Protein 1F86 (pdb70)

Foldseek 3Di:
DQEKEAEAEPVVRAALFFWKKWKWFQDPVGDTHTQFIDGAHRRRMDPDGDDQVSPEWTKMKIWTQVQVSQVVVVHGADDRTDIDIDTAQPVHGWHKYWYWYDDRDDMDIDIDIGD/DQEKEAEAEPVVGAQLWFKKKWKWFQDPVRDTHTQFIDGAHRRRMDPDGDDPVRDDWGKMKMWIQVCVSQVVVVHAADDRTDMDIDTDDVPDFGHWYWYWYDDRDDIDIDIDTHD

Structure (mmCIF, N/CA/C/O backbone):
data_1F86
#
_entry.id   1F86
#
_cell.length_a   42.680
_cell.length_b   85.770
_cell.length_c   63.690
_cell.angle_alpha   90.00
_cell.angle_beta   90.00
_cell.angle_gamma   90.00
#
_symmetry.space_group_name_H-M   'P 21 21 2'
#
loop_
_entity.id
_entity.type
_entity.pdbx_description
1 polymer 'TRANSTHYRETIN THR119MET VARIANT'
2 non-polymer "3,5,3',5'-TETRAIODO-L-THYRONINE"
3 water water
#
loop_
_atom_site.group_PDB
_atom_site.id
_atom_site.type_symbol
_atom_site.label_atom_id
_atom_site.label_alt_id
_atom_site.label_comp_id
_atom_site.label_asym_id
_atom_site.label_entity_id
_atom_site.label_seq_id
_atom_site.pdbx_PDB_ins_code
_atom_site.Cartn_x
_atom_site.Cartn_y
_atom_site.Cartn_z
_atom_site.occupancy
_atom_site.B_iso_or_equiv
_atom_site.auth_seq_id
_atom_site.auth_comp_id
_atom_site.auth_asym_id
_atom_site.auth_atom_id
_atom_site.pdbx_PDB_model_num
ATOM 1 N N . CYS A 1 1 ? 14.943 31.266 24.035 1.00 37.56 10 CYS A N 1
ATOM 2 C CA . CYS A 1 1 ? 15.565 30.777 25.268 1.00 30.50 10 CYS A CA 1
ATOM 3 C C . CYS A 1 1 ? 14.748 31.094 26.511 1.00 26.02 10 CYS A C 1
ATOM 4 O O . CYS A 1 1 ? 14.604 32.231 26.997 1.00 26.81 10 CYS A O 1
ATOM 9 N N . PRO A 1 2 ? 14.148 30.062 27.054 1.00 19.19 11 PRO A N 1
ATOM 10 C CA . PRO A 1 2 ? 13.288 30.331 28.186 1.00 17.34 11 PRO A CA 1
ATOM 11 C C . PRO A 1 2 ? 14.020 30.384 29.519 1.00 12.89 11 PRO A C 1
ATOM 12 O O . PRO A 1 2 ? 13.347 30.746 30.455 1.00 14.45 11 PRO A O 1
ATOM 16 N N . LEU A 1 3 ? 15.303 30.097 29.581 1.00 13.36 12 LEU A N 1
ATOM 17 C CA . LEU A 1 3 ? 16.024 30.149 30.838 1.00 13.71 12 LEU A CA 1
ATOM 18 C C . LEU A 1 3 ? 17.393 30.738 30.531 1.00 14.48 12 LEU A C 1
ATOM 19 O O . LEU A 1 3 ? 18.153 30.202 29.722 1.00 23.70 12 LEU A O 1
ATOM 24 N N . MET A 1 4 ? 17.708 31.865 31.165 1.00 12.14 13 MET A N 1
ATOM 25 C CA . MET A 1 4 ? 18.993 32.530 31.041 1.00 12.49 13 MET A CA 1
ATOM 26 C C . MET A 1 4 ? 19.533 32.826 32.425 1.00 10.26 13 MET A C 1
ATOM 27 O O . MET A 1 4 ? 18.752 33.138 33.317 1.00 12.24 13 MET A O 1
ATOM 36 N N . VAL A 1 5 ? 20.846 32.725 32.581 1.00 10.01 14 VAL A N 1
ATOM 37 C CA . VAL A 1 5 ? 21.478 33.022 33.854 1.00 9.54 14 VAL A CA 1
ATOM 38 C C . VAL A 1 5 ? 22.536 34.129 33.638 1.00 10.62 14 VAL A C 1
ATOM 39 O O . VAL A 1 5 ? 23.287 34.049 32.679 1.00 14.29 14 VAL A O 1
ATOM 43 N N . LYS A 1 6 ? 22.551 35.088 34.529 1.00 9.86 15 LYS A N 1
ATOM 44 C CA . LYS A 1 6 ? 23.496 36.218 34.430 1.00 10.72 15 LYS A CA 1
ATOM 45 C C . LYS A 1 6 ? 24.187 36.379 35.789 1.00 9.75 15 LYS A C 1
ATOM 46 O O . LYS A 1 6 ? 23.524 36.382 36.819 1.00 11.13 15 LYS A O 1
ATOM 56 N N . VAL A 1 7 ? 25.503 36.461 35.826 1.00 9.25 16 VAL A N 1
ATOM 57 C CA . VAL A 1 7 ? 26.273 36.530 37.044 1.00 8.83 16 VAL A CA 1
ATOM 58 C C . VAL A 1 7 ? 27.298 37.686 36.983 1.00 8.42 16 VAL A C 1
ATOM 59 O O . VAL A 1 7 ? 28.000 37.833 35.972 1.00 9.43 16 VAL A O 1
ATOM 63 N N . LEU A 1 8 ? 27.285 38.491 38.025 1.00 8.72 17 LEU A N 1
ATOM 64 C CA . LEU A 1 8 ? 28.156 39.642 38.157 1.00 8.76 17 LEU A CA 1
ATOM 65 C C . LEU A 1 8 ? 29.039 39.516 39.400 1.00 7.72 17 LEU A C 1
ATOM 66 O O . LEU A 1 8 ? 28.624 38.919 40.400 1.00 9.21 17 LEU A O 1
ATOM 74 N N . ASP A 1 9 ? 30.214 40.110 39.319 1.00 8.09 18 ASP A N 1
ATOM 75 C CA . ASP A 1 9 ? 31.225 40.107 40.367 1.00 8.15 18 ASP A CA 1
ATOM 76 C C . ASP A 1 9 ? 31.312 41.502 41.001 1.00 7.57 18 ASP A C 1
ATOM 77 O O . ASP A 1 9 ? 31.710 42.457 40.355 1.00 8.72 18 ASP A O 1
ATOM 82 N N . ALA A 1 10 ? 30.851 41.608 42.256 1.00 7.84 19 ALA A N 1
ATOM 83 C CA . ALA A 1 10 ? 30.761 42.856 42.971 1.00 8.26 19 ALA A CA 1
ATOM 84 C C . ALA A 1 10 ? 32.108 43.338 43.522 1.00 8.60 19 ALA A C 1
ATOM 85 O O . ALA A 1 10 ? 32.207 44.464 44.013 1.00 10.38 19 ALA A O 1
ATOM 87 N N . VAL A 1 11 ? 33.139 42.494 43.503 1.00 8.54 20 VAL A N 1
ATOM 88 C CA . VAL A 1 11 ? 34.511 42.891 43.879 1.00 9.93 20 VAL A CA 1
ATOM 89 C C . VAL A 1 11 ? 35.154 43.602 42.736 1.00 11.10 20 VAL A C 1
ATOM 90 O O . VAL A 1 11 ? 35.803 44.650 42.945 1.00 15.71 20 VAL A O 1
ATOM 94 N N . ARG A 1 12 ? 34.998 43.074 41.526 1.00 11.58 21 ARG A N 1
ATOM 95 C CA . ARG A 1 12 ? 35.681 43.606 40.349 1.00 14.35 21 ARG A CA 1
ATOM 96 C C . ARG A 1 12 ? 34.844 44.611 39.595 1.00 12.06 21 ARG A C 1
ATOM 97 O O . ARG A 1 12 ? 35.403 45.368 38.787 1.00 14.51 21 ARG A O 1
ATOM 105 N N . GLY A 1 13 ? 33.525 44.646 39.759 1.00 9.74 22 GLY A N 1
ATOM 106 C CA . GLY A 1 13 ? 32.694 45.517 38.919 1.00 10.42 22 GLY A CA 1
ATOM 107 C C . GLY A 1 13 ? 32.639 45.029 37.480 1.00 9.55 22 GLY A C 1
ATOM 108 O O . GLY A 1 13 ? 32.792 45.817 36.571 1.00 10.51 22 GLY A O 1
ATOM 109 N N . SER A 1 14 ? 32.432 43.732 37.331 1.00 10.00 23 SER A N 1
ATOM 110 C CA . SER A 1 14 ? 32.526 43.114 36.012 1.00 10.0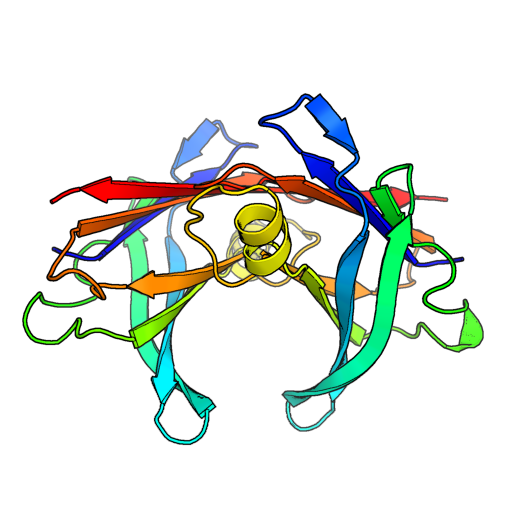4 23 SER A CA 1
ATOM 111 C C . SER A 1 14 ? 31.588 41.946 35.931 1.00 9.78 23 SER A C 1
ATOM 112 O O . SER A 1 14 ? 31.139 41.407 36.967 1.00 10.87 23 SER A O 1
ATOM 116 N N . PRO A 1 15 ? 31.320 41.447 34.742 1.00 10.15 24 PRO A N 1
ATOM 117 C CA . PRO A 1 15 ? 30.670 40.122 34.594 1.00 10.46 24 PRO A CA 1
ATOM 118 C C . PRO A 1 15 ? 31.522 39.093 35.329 1.00 10.14 24 PRO A C 1
ATOM 119 O O . PRO A 1 15 ? 32.743 39.201 35.387 1.00 12.24 24 PRO A O 1
ATOM 123 N N . ALA A 1 16 ? 30.857 38.050 35.851 1.00 9.72 25 ALA A N 1
ATOM 124 C CA . ALA A 1 16 ? 31.549 36.899 36.447 1.00 9.36 25 ALA A CA 1
ATOM 125 C C . ALA A 1 16 ? 31.642 35.861 35.341 1.00 9.46 25 ALA A C 1
ATOM 126 O O . ALA A 1 16 ? 30.661 35.268 34.908 1.00 10.52 25 ALA A O 1
ATOM 128 N N . ILE A 1 17 ? 32.834 35.693 34.819 1.00 10.16 26 ILE A N 1
ATOM 129 C CA . ILE A 1 17 ? 33.095 34.874 33.642 1.00 10.11 26 ILE A CA 1
ATOM 130 C C . ILE A 1 17 ? 33.451 33.460 34.054 1.00 9.73 26 ILE A C 1
ATOM 131 O O . ILE A 1 17 ? 34.120 33.213 35.070 1.00 10.62 26 ILE A O 1
ATOM 136 N N . ASN A 1 18 ? 33.057 32.478 33.266 1.00 10.08 27 ASN A N 1
ATOM 137 C CA . ASN A 1 18 ? 33.405 31.075 33.483 1.00 10.50 27 ASN A CA 1
ATOM 138 C C . ASN A 1 18 ? 32.843 30.542 34.804 1.00 10.37 27 ASN A C 1
ATOM 139 O O . ASN A 1 18 ? 33.458 29.665 35.418 1.00 12.37 27 ASN A O 1
ATOM 144 N N . VAL A 1 19 ? 31.652 30.969 35.163 1.00 9.98 28 VAL A N 1
ATOM 145 C CA . VAL A 1 19 ? 30.979 30.446 36.357 1.00 9.99 28 VAL A CA 1
ATOM 146 C C . VAL A 1 19 ? 30.171 29.221 35.917 1.00 9.52 28 VAL A C 1
ATOM 147 O O . VAL A 1 19 ? 29.351 29.307 35.002 1.00 10.43 28 VAL A O 1
ATOM 151 N N . ALA A 1 20 ? 30.418 28.082 36.540 1.00 8.98 29 ALA A N 1
ATOM 152 C CA . ALA A 1 20 ? 29.667 26.858 36.239 1.00 9.39 29 ALA A CA 1
ATOM 153 C C . ALA A 1 20 ? 28.275 26.971 36.881 1.00 8.50 29 ALA A C 1
ATOM 154 O O . ALA A 1 20 ? 28.097 27.418 38.021 1.00 9.57 29 ALA A O 1
ATOM 156 N N . VAL A 1 21 ? 27.297 26.499 36.159 1.00 8.87 30 VAL A N 1
ATOM 157 C CA . VAL A 1 21 ? 25.899 26.518 36.554 1.00 9.06 30 VAL A CA 1
ATOM 158 C C . VAL A 1 21 ? 25.292 25.145 36.234 1.00 8.71 30 VAL A C 1
ATOM 159 O O . VAL A 1 21 ? 25.370 24.670 35.109 1.00 10.39 30 VAL A O 1
ATOM 163 N N . HIS A 1 22 ? 24.652 24.556 37.247 1.00 9.27 31 HIS A N 1
ATOM 164 C CA . HIS A 1 22 ? 23.945 23.299 37.075 1.00 9.59 31 HIS A CA 1
ATOM 165 C C . HIS A 1 22 ? 22.466 23.504 37.429 1.00 10.36 31 HIS A C 1
ATOM 166 O O . HIS A 1 22 ? 22.151 24.049 38.465 1.00 13.38 31 HIS A O 1
ATOM 173 N N . VAL A 1 23 ? 21.604 23.015 36.538 1.00 9.93 32 VAL A N 1
ATOM 174 C CA . VAL A 1 23 ? 20.149 23.118 36.765 1.00 9.58 32 VAL A CA 1
ATOM 175 C C . VAL A 1 23 ? 19.622 21.707 37.016 1.00 10.24 32 VAL A C 1
ATOM 176 O O . VAL A 1 23 ? 20.017 20.772 36.287 1.00 11.31 32 VAL A O 1
ATOM 180 N N . PHE A 1 24 ? 18.776 21.581 38.015 1.00 10.97 33 PHE A N 1
ATOM 181 C CA . PHE A 1 24 ? 18.125 20.335 38.406 1.00 11.62 33 PHE A CA 1
ATOM 182 C C . PHE A 1 24 ? 16.646 20.526 38.370 1.00 10.73 33 PHE A C 1
ATOM 183 O O . PHE A 1 24 ? 16.135 21.654 38.529 1.00 11.41 33 PHE A O 1
ATOM 191 N N . ARG A 1 25 ? 15.878 19.470 38.206 1.00 13.12 34 ARG A N 1
ATOM 192 C CA . ARG A 1 25 ? 14.443 19.508 38.188 1.00 12.11 34 ARG A CA 1
ATOM 193 C C . ARG A 1 25 ? 13.938 18.402 39.106 1.00 12.70 34 ARG A C 1
ATOM 194 O O . ARG A 1 25 ? 14.397 17.241 39.008 1.00 15.16 34 ARG A O 1
ATOM 202 N N . LYS A 1 26 ? 13.004 18.736 39.995 1.00 13.34 35 LYS A N 1
ATOM 203 C CA . LYS A 1 26 ? 12.522 17.707 40.896 1.00 15.33 35 LYS A CA 1
ATOM 204 C C . LYS A 1 26 ? 11.688 16.654 40.171 1.00 16.26 35 LYS A C 1
ATOM 205 O O . LYS A 1 26 ? 10.778 16.951 39.360 1.00 17.61 35 LYS A O 1
ATOM 216 N N . ALA A 1 27 ? 12.017 15.377 40.376 1.00 17.92 36 ALA A N 1
ATOM 217 C CA . ALA A 1 27 ? 11.370 14.268 39.659 1.00 19.21 36 ALA A CA 1
ATOM 218 C C . ALA A 1 27 ? 10.151 13.803 40.413 1.00 24.18 36 ALA A C 1
ATOM 219 O O . ALA A 1 27 ? 9.968 14.256 41.555 1.00 25.38 36 ALA A O 1
ATOM 221 N N . ALA A 1 28 ? 9.414 12.864 39.814 1.00 29.44 37 ALA A N 1
ATOM 222 C CA . ALA A 1 28 ? 8.174 12.406 40.420 1.00 30.92 37 ALA A CA 1
ATOM 223 C C . ALA A 1 28 ? 8.446 11.771 41.777 1.00 31.92 37 ALA A C 1
ATOM 224 O O . ALA A 1 28 ? 7.602 11.775 42.657 1.00 51.41 37 ALA A O 1
ATOM 226 N N . ASP A 1 29 ? 9.643 11.233 41.976 1.00 31.13 38 ASP A N 1
ATOM 227 C CA . ASP A 1 29 ? 9.920 10.576 43.253 1.00 34.50 38 ASP A CA 1
ATOM 228 C C . ASP A 1 29 ? 10.632 11.541 44.197 1.00 29.02 38 ASP A C 1
ATOM 229 O O . ASP A 1 29 ? 11.199 11.039 45.191 1.00 35.47 38 ASP A O 1
ATOM 234 N N . ASP A 1 30 ? 10.590 12.815 43.906 1.00 31.52 39 ASP A N 1
ATOM 235 C CA . ASP A 1 30 ? 11.065 13.860 44.808 1.00 38.03 39 ASP A CA 1
ATOM 236 C C . ASP A 1 30 ? 12.564 14.016 44.849 1.00 31.62 39 ASP A C 1
ATOM 237 O O . ASP A 1 30 ? 13.069 14.702 45.733 1.00 38.16 39 ASP A O 1
ATOM 242 N N . THR A 1 31 ? 13.346 13.428 43.938 1.00 32.14 40 THR A N 1
ATOM 243 C CA . THR A 1 31 ? 14.776 13.731 44.041 1.00 30.72 40 THR A CA 1
ATOM 244 C C . THR A 1 31 ? 15.152 14.790 42.998 1.00 27.07 40 THR A C 1
ATOM 245 O O . THR A 1 31 ? 14.361 15.036 42.070 1.00 27.65 40 THR A O 1
ATOM 249 N N . TRP A 1 32 ? 16.350 15.364 43.177 1.00 22.94 41 TRP A N 1
ATOM 250 C CA . TRP A 1 32 ? 16.774 16.357 42.169 1.00 20.97 41 TRP A CA 1
ATOM 251 C C . TRP A 1 32 ? 17.454 15.723 40.988 1.00 19.98 41 TRP A C 1
ATOM 252 O O . TRP A 1 32 ? 18.575 15.226 41.062 1.00 34.47 41 TRP A O 1
ATOM 263 N N . GLU A 1 33 ? 16.896 15.739 39.799 1.00 16.06 42 GLU A N 1
ATOM 264 C CA . GLU A 1 33 ? 17.403 15.136 38.600 1.00 17.11 42 GLU A CA 1
ATOM 265 C C . GLU A 1 33 ? 18.186 16.174 37.797 1.00 15.43 42 GLU A C 1
ATOM 266 O O . GLU A 1 33 ? 17.706 17.299 37.635 1.00 14.46 42 GLU A O 1
ATOM 272 N N . PRO A 1 34 ? 19.349 15.841 37.295 1.00 16.23 43 PRO A N 1
ATOM 273 C CA . PRO A 1 34 ? 20.083 16.775 36.440 1.00 14.93 43 PRO A CA 1
ATOM 274 C C . PRO A 1 34 ? 19.275 17.134 35.220 1.00 15.85 43 PRO A C 1
ATOM 275 O O . PRO A 1 34 ? 18.677 16.269 34.569 1.00 25.58 43 PRO A O 1
ATOM 279 N N . PHE A 1 35 ? 19.222 18.432 34.926 1.00 13.83 44 PHE A N 1
ATOM 280 C CA . PHE A 1 35 ? 18.405 18.959 33.824 1.00 13.19 44 PHE A CA 1
ATOM 281 C C . PHE A 1 35 ? 19.238 19.639 32.750 1.00 13.20 44 PHE A C 1
ATOM 282 O O . PHE A 1 35 ? 19.057 19.424 31.535 1.00 15.22 44 PHE A O 1
ATOM 290 N N . ALA A 1 36 ? 20.173 20.513 33.120 1.00 11.27 45 ALA A N 1
ATOM 291 C CA . ALA A 1 36 ? 21.021 21.195 32.133 1.00 11.56 45 ALA A CA 1
ATOM 292 C C . ALA A 1 36 ? 22.194 21.798 32.874 1.00 9.88 45 ALA A C 1
ATOM 293 O O . ALA A 1 36 ? 22.111 22.002 34.070 1.00 11.78 45 ALA A O 1
ATOM 295 N N . SER A 1 37 ? 23.285 22.072 32.140 1.00 10.33 46 SER A N 1
ATOM 296 C CA . SER A 1 37 ? 24.386 22.790 32.792 1.00 9.20 46 SER A CA 1
ATOM 297 C C . SER A 1 37 ? 25.139 23.573 31.740 1.00 9.02 46 SER A C 1
ATOM 298 O O . SER A 1 37 ? 25.016 23.300 30.573 1.00 10.17 46 SER A O 1
ATOM 303 N N . GLY A 1 38 ? 25.964 24.505 32.214 1.00 8.94 47 GLY A N 1
ATOM 304 C CA . GLY A 1 38 ? 26.769 25.291 31.288 1.00 9.69 47 GLY A CA 1
ATOM 305 C C . GLY A 1 38 ? 27.675 26.227 32.086 1.00 9.40 47 GLY A C 1
ATOM 306 O O . GLY A 1 38 ? 27.771 26.095 33.321 1.00 9.98 47 GLY A O 1
ATOM 307 N N . LYS A 1 39 ? 28.309 27.172 31.406 1.00 10.36 48 LYS A N 1
ATOM 308 C CA . LYS A 1 39 ? 29.150 28.142 32.145 1.00 12.05 48 LYS A CA 1
ATOM 309 C C . LYS A 1 39 ? 28.937 29.513 31.530 1.00 10.84 48 LYS A C 1
ATOM 310 O O . LYS A 1 39 ? 28.603 29.670 30.344 1.00 12.14 48 LYS A O 1
ATOM 316 N N . THR A 1 40 ? 29.115 30.537 32.363 1.00 9.97 49 THR A N 1
ATOM 317 C CA . THR A 1 40 ? 28.918 31.896 31.884 1.00 9.39 49 THR A CA 1
ATOM 318 C C . THR A 1 40 ? 30.003 32.301 30.916 1.00 9.70 49 THR A C 1
ATOM 319 O O . THR A 1 40 ? 31.160 31.897 31.046 1.00 11.20 49 THR A O 1
ATOM 323 N N . SER A 1 41 ? 29.596 33.112 29.947 1.00 10.89 50 SER A N 1
ATOM 324 C CA . SER A 1 41 ? 30.458 33.692 28.927 1.00 12.75 50 SER A CA 1
ATOM 325 C C . SER A 1 41 ? 31.245 34.868 29.436 1.00 11.60 50 SER A C 1
ATOM 326 O O . SER A 1 41 ? 31.153 35.280 30.594 1.00 12.07 50 SER A O 1
ATOM 329 N N . GLU A 1 42 ? 31.957 35.520 28.490 1.00 14.78 51 GLU A N 1
ATOM 330 C CA . GLU A 1 42 ? 32.669 36.767 28.824 1.00 17.27 51 GLU A CA 1
ATOM 331 C C . GLU A 1 42 ? 31.751 37.879 29.253 1.00 14.82 51 GLU A C 1
ATOM 332 O O . GLU A 1 42 ? 32.194 38.827 29.936 1.00 17.32 51 GLU A O 1
ATOM 338 N N . SER A 1 43 ? 30.446 37.817 28.937 1.00 15.05 52 SER A N 1
ATOM 339 C CA . SER A 1 43 ? 29.529 38.830 29.419 1.00 15.43 52 SER A CA 1
ATOM 340 C C . SER A 1 43 ? 28.796 38.456 30.689 1.00 12.22 52 SER A C 1
ATOM 341 O O . SER A 1 43 ? 27.900 39.170 31.128 1.00 15.34 52 SER A O 1
ATOM 344 N N . GLY A 1 44 ? 29.211 37.301 31.264 1.00 11.12 53 GLY A N 1
ATOM 345 C CA . GLY A 1 44 ? 28.577 36.814 32.462 1.00 11.54 53 GLY A CA 1
ATOM 346 C C . GLY A 1 44 ? 27.264 36.131 32.219 1.00 9.72 53 GLY A C 1
ATOM 347 O O . GLY A 1 44 ? 26.546 35.875 33.200 1.00 10.83 53 GLY A O 1
ATOM 348 N N . GLU A 1 45 ? 26.962 35.825 30.969 1.00 11.02 54 GLU A N 1
ATOM 349 C CA . GLU A 1 45 ? 25.676 35.250 30.655 1.00 10.99 54 GLU A CA 1
ATOM 350 C C . GLU A 1 45 ? 25.765 33.817 30.205 1.00 9.91 54 GLU A C 1
ATOM 351 O O . GLU A 1 45 ? 26.752 33.392 29.618 1.00 11.88 54 GLU A O 1
ATOM 357 N N . LEU A 1 46 ? 24.708 33.088 30.439 1.00 10.25 55 LEU A N 1
ATOM 358 C CA . LEU A 1 46 ? 24.606 31.698 30.074 1.00 10.84 55 LEU A CA 1
ATOM 359 C C . LEU A 1 46 ? 23.237 31.528 29.410 1.00 11.71 55 LEU A C 1
ATOM 360 O O . LEU A 1 46 ? 22.194 31.631 30.071 1.00 12.07 55 LEU A O 1
ATOM 365 N N . HIS A 1 47 ? 23.310 31.286 28.089 1.00 14.93 56 HIS A N 1
ATOM 366 C CA . HIS A 1 47 ? 22.216 31.070 27.167 1.00 18.72 56 HIS A CA 1
ATOM 367 C C . HIS A 1 47 ? 22.261 29.600 26.746 1.00 18.29 56 HIS A C 1
ATOM 368 O O . HIS A 1 47 ? 23.223 28.865 26.917 1.00 21.35 56 HIS A O 1
ATOM 375 N N . GLY A 1 48 ? 21.197 29.163 26.177 1.00 18.84 57 GLY A N 1
ATOM 376 C CA . GLY A 1 48 ? 21.272 27.822 25.623 1.00 18.84 57 GLY A CA 1
ATOM 377 C C . GLY A 1 48 ? 21.069 26.657 26.549 1.00 18.62 57 GLY A C 1
ATOM 378 O O . GLY A 1 48 ? 21.307 25.495 26.182 1.00 21.67 57 GLY A O 1
ATOM 379 N N . LEU A 1 49 ? 20.656 26.880 27.785 1.00 15.12 58 LEU A N 1
ATOM 380 C CA . LEU A 1 49 ? 20.508 25.779 28.728 1.00 13.70 58 LEU A CA 1
ATOM 381 C C . LEU A 1 49 ? 19.427 24.828 28.284 1.00 13.31 58 LEU A C 1
ATOM 382 O O . LEU A 1 49 ? 19.556 23.595 28.432 1.00 14.45 58 LEU A O 1
ATOM 387 N N . THR A 1 50 ? 18.299 25.298 27.774 1.00 12.36 59 THR A N 1
ATOM 388 C CA . THR A 1 50 ? 17.150 24.435 27.456 1.00 14.48 59 THR A CA 1
ATOM 389 C C . THR A 1 50 ? 16.372 25.025 26.330 1.00 13.92 59 THR A C 1
ATOM 390 O O . THR A 1 50 ? 16.722 25.999 25.706 1.00 20.16 59 THR A O 1
ATOM 394 N N . THR A 1 51 ? 15.260 24.362 26.039 1.00 16.71 60 THR A N 1
ATOM 395 C CA . THR A 1 51 ? 14.349 24.704 24.954 1.00 16.82 60 THR A CA 1
ATOM 396 C C . THR A 1 51 ? 12.946 24.904 25.499 1.00 15.91 60 THR A C 1
ATOM 397 O O . THR A 1 51 ? 12.654 24.371 26.527 1.00 14.64 60 THR A O 1
ATOM 401 N N . GLU A 1 52 ? 12.057 25.619 24.773 1.00 18.73 61 GLU A N 1
ATOM 402 C CA . GLU A 1 52 ? 10.684 25.703 25.303 1.00 21.06 61 GLU A CA 1
ATOM 403 C C . GLU A 1 52 ? 10.022 24.310 25.394 1.00 17.66 61 GLU A C 1
ATOM 404 O O . GLU A 1 52 ? 9.246 24.074 26.351 1.00 18.31 61 GLU A O 1
ATOM 414 N N . GLU A 1 53 ? 10.343 23.392 24.450 1.00 17.43 62 GLU A N 1
ATOM 415 C CA . GLU A 1 53 ? 9.747 22.065 24.529 1.00 17.73 62 GLU A CA 1
ATOM 416 C C . GLU A 1 53 ? 10.223 21.328 25.750 1.00 13.37 62 GLU A C 1
ATOM 417 O O . GLU A 1 53 ? 9.409 20.668 26.443 1.00 13.34 62 GLU A O 1
ATOM 423 N N . GLU A 1 54 ? 11.525 21.399 26.053 1.00 12.83 63 GLU A N 1
ATOM 424 C CA . GLU A 1 5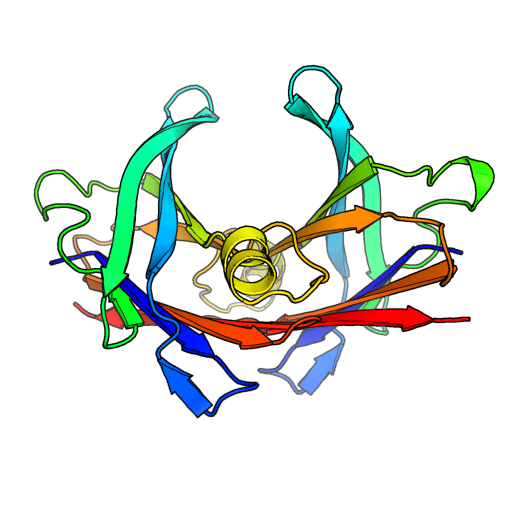4 ? 12.036 20.597 27.194 1.00 11.64 63 GLU A CA 1
ATOM 425 C C . GLU A 1 54 ? 11.764 21.190 28.539 1.00 9.91 63 GLU A C 1
ATOM 426 O O . GLU A 1 54 ? 11.742 20.456 29.547 1.00 11.07 63 GLU A O 1
ATOM 437 N N . PHE A 1 55 ? 11.600 22.498 28.624 1.00 10.58 64 PHE A N 1
ATOM 438 C CA . PHE A 1 55 ? 11.426 23.216 29.873 1.00 10.21 64 PHE A CA 1
ATOM 439 C C . PHE A 1 55 ? 9.996 23.233 30.279 1.00 11.36 64 PHE A C 1
ATOM 440 O O . PHE A 1 55 ? 9.238 24.230 30.185 1.00 13.48 64 PHE A O 1
ATOM 448 N N . VAL A 1 56 ? 9.531 22.055 30.719 1.00 10.72 65 VAL A N 1
ATOM 449 C CA . VAL A 1 56 ? 8.155 21.796 31.119 1.00 10.39 65 VAL A CA 1
ATOM 450 C C . VAL A 1 56 ? 7.911 22.362 32.506 1.00 10.45 65 VAL A C 1
ATOM 451 O O . VAL A 1 56 ? 8.822 22.802 33.195 1.00 11.97 65 VAL A O 1
ATOM 455 N N . GLU A 1 57 ? 6.670 22.320 32.952 1.00 10.93 66 GLU A N 1
ATOM 456 C CA . GLU A 1 57 ? 6.375 22.684 34.343 1.00 11.50 66 GLU A CA 1
ATOM 457 C C . GLU A 1 57 ? 7.222 21.845 35.260 1.00 10.83 66 GLU A C 1
ATOM 458 O O . GLU A 1 57 ? 7.483 20.674 34.973 1.00 14.24 66 GLU A O 1
ATOM 469 N N . GLY A 1 58 ? 7.583 22.368 36.403 1.00 11.16 67 GLY A N 1
ATOM 470 C CA . GLY A 1 58 ? 8.238 21.637 37.453 1.00 12.51 67 GLY A CA 1
ATOM 471 C C . GLY A 1 58 ? 8.849 22.592 38.442 1.00 9.47 67 GLY A C 1
ATOM 472 O O . GLY A 1 58 ? 8.729 23.812 38.301 1.00 10.61 67 GLY A O 1
ATOM 473 N N . ILE A 1 59 ? 9.489 22.009 39.414 1.00 10.63 68 ILE A N 1
ATOM 474 C CA . ILE A 1 59 ? 10.298 22.717 40.431 1.00 9.91 68 ILE A CA 1
ATOM 475 C C . ILE A 1 59 ? 11.730 22.585 39.978 1.00 9.13 68 ILE A C 1
ATOM 476 O O . ILE A 1 59 ? 12.220 21.437 39.853 1.00 11.40 68 ILE A O 1
ATOM 481 N N . TYR A 1 60 ? 12.396 23.691 39.741 1.00 9.47 69 TYR A N 1
ATOM 482 C CA . TYR A 1 60 ? 13.766 23.743 39.255 1.00 9.72 69 TYR A CA 1
ATOM 483 C C . TYR A 1 60 ? 14.667 24.354 40.307 1.00 9.30 69 TYR A C 1
ATOM 484 O O . TYR A 1 60 ? 14.273 25.220 41.068 1.00 10.60 69 TYR A O 1
ATOM 493 N N . LYS A 1 61 ? 15.923 23.876 40.280 1.00 10.34 70 LYS A N 1
ATOM 494 C CA . LYS A 1 61 ? 16.987 24.391 41.151 1.00 11.02 70 LYS A CA 1
ATOM 495 C C . LYS A 1 61 ? 18.128 24.811 40.241 1.00 10.22 70 LYS A C 1
ATOM 496 O O . LYS A 1 61 ? 18.683 23.971 39.535 1.00 11.74 70 LYS A O 1
ATOM 502 N N . VAL A 1 62 ? 18.480 26.086 40.278 1.00 10.90 71 VAL A N 1
ATOM 503 C CA . VAL A 1 62 ? 19.645 26.563 39.579 1.00 11.23 71 VAL A CA 1
ATOM 504 C C . VAL A 1 62 ? 20.770 26.722 40.611 1.00 10.44 71 VAL A C 1
ATOM 505 O O . VAL A 1 62 ? 20.626 27.522 41.510 1.00 11.48 71 VAL A O 1
ATOM 509 N N . GLU A 1 63 ? 21.821 25.943 40.441 1.00 11.24 72 GLU A N 1
ATOM 510 C CA . GLU A 1 63 ? 22.950 25.991 41.329 1.00 11.15 72 GLU A CA 1
ATOM 511 C C . GLU A 1 63 ? 24.106 26.682 40.629 1.00 9.91 72 GLU A C 1
ATOM 512 O O . GLU A 1 63 ? 24.600 26.235 39.608 1.00 11.36 72 GLU A O 1
ATOM 523 N N . ILE A 1 64 ? 24.544 27.789 41.184 1.00 10.66 73 ILE A N 1
ATOM 524 C CA . ILE A 1 64 ? 25.614 28.624 40.641 1.00 10.03 73 ILE A CA 1
ATOM 525 C C . ILE A 1 64 ? 26.829 28.336 41.460 1.00 9.65 73 ILE A C 1
ATOM 526 O O . ILE A 1 64 ? 26.818 28.548 42.693 1.00 11.03 73 ILE A O 1
ATOM 531 N N . ASP A 1 65 ? 27.898 27.870 40.829 1.00 10.31 74 ASP A N 1
ATOM 532 C CA . ASP A 1 65 ? 29.061 27.348 41.547 1.00 10.84 74 ASP A CA 1
ATOM 533 C C . ASP A 1 65 ? 30.026 28.491 41.920 1.00 9.76 74 ASP A C 1
ATOM 534 O O . ASP A 1 65 ? 31.095 28.650 41.372 1.00 11.24 74 ASP A O 1
ATOM 543 N N . THR A 1 66 ? 29.593 29.255 42.898 1.00 9.93 75 THR A N 1
ATOM 544 C CA . THR A 1 66 ? 30.291 30.462 43.325 1.00 10.06 75 THR A CA 1
ATOM 545 C C . THR A 1 66 ? 31.619 30.126 44.014 1.00 10.06 75 THR A C 1
ATOM 546 O O . THR A 1 66 ? 32.602 30.821 43.838 1.00 11.22 75 THR A O 1
ATOM 550 N N . LYS A 1 67 ? 31.668 28.987 44.802 1.00 10.91 76 LYS A N 1
ATOM 551 C CA . LYS A 1 67 ? 32.934 28.716 45.464 1.00 11.49 76 LYS A CA 1
ATOM 552 C C . LYS A 1 67 ? 34.038 28.411 44.434 1.00 13.82 76 LYS A C 1
ATOM 553 O O . LYS A 1 67 ? 35.160 28.912 44.613 1.00 17.78 76 LYS A O 1
ATOM 561 N N . SER A 1 68 ? 33.688 27.627 43.383 1.00 15.86 77 SER A N 1
ATOM 562 C CA . SER A 1 68 ? 34.667 27.279 42.379 1.00 19.36 77 SER A CA 1
ATOM 563 C C . SER A 1 68 ? 35.084 28.546 41.627 1.00 19.63 77 SER A C 1
ATOM 564 O O . SER A 1 68 ? 36.266 28.642 41.262 1.00 21.35 77 SER A O 1
ATOM 569 N N . TYR A 1 69 ? 34.234 29.499 41.427 1.00 17.96 78 TYR A N 1
ATOM 570 C CA . TYR A 1 69 ? 34.547 30.776 40.823 1.00 18.15 78 TYR A CA 1
ATOM 571 C C . TYR A 1 69 ? 35.572 31.581 41.634 1.00 18.60 78 TYR A C 1
ATOM 572 O O . TYR A 1 69 ? 36.605 32.009 41.111 1.00 21.63 78 TYR A O 1
ATOM 581 N N . TRP A 1 70 ? 35.248 31.795 42.934 1.00 16.48 79 TRP A N 1
ATOM 582 C CA . TRP A 1 70 ? 36.138 32.571 43.810 1.00 18.05 79 TRP A CA 1
ATOM 583 C C . TRP A 1 70 ? 37.490 31.889 43.943 1.00 21.42 79 TRP A C 1
ATOM 584 O O . TRP A 1 70 ? 38.528 32.530 43.963 1.00 25.74 79 TRP A O 1
ATOM 595 N N . LYS A 1 71 ? 37.438 30.565 44.112 1.00 20.57 80 LYS A N 1
ATOM 596 C CA . LYS A 1 71 ? 38.717 29.823 44.190 1.00 25.69 80 LYS A CA 1
ATOM 597 C C . LYS A 1 71 ? 39.486 29.806 42.885 1.00 25.29 80 LYS A C 1
ATOM 598 O O . LYS A 1 71 ? 40.741 29.753 42.943 1.00 24.49 80 LYS A O 1
ATOM 604 N N . ALA A 1 72 ? 38.875 29.703 41.688 1.00 21.46 81 ALA A N 1
ATOM 605 C CA . ALA A 1 72 ? 39.693 29.836 40.435 1.00 22.08 81 ALA A CA 1
ATOM 606 C C . ALA A 1 72 ? 40.274 31.204 40.295 1.00 25.35 81 ALA A C 1
ATOM 607 O O . ALA A 1 72 ? 41.228 31.398 39.544 1.00 32.91 81 ALA A O 1
ATOM 609 N N . LEU A 1 73 ? 39.837 32.210 41.047 1.00 25.39 82 LEU A N 1
ATOM 610 C CA . LEU A 1 73 ? 40.398 33.545 41.207 1.00 24.23 82 LEU A CA 1
ATOM 611 C C . LEU A 1 73 ? 41.282 33.725 42.423 1.00 26.37 82 LEU A C 1
ATOM 612 O O . LEU A 1 73 ? 41.711 34.770 42.902 1.00 35.14 82 LEU A O 1
ATOM 617 N N . GLY A 1 74 ? 41.606 32.577 43.044 1.00 24.66 83 GLY A N 1
ATOM 618 C CA . GLY A 1 74 ? 42.548 32.605 44.154 1.00 27.61 83 GLY A CA 1
ATOM 619 C C . GLY A 1 74 ? 41.895 33.132 45.388 1.00 29.21 83 GLY A C 1
ATOM 620 O O . GLY A 1 74 ? 42.655 33.542 46.271 1.00 29.23 83 GLY A O 1
ATOM 621 N N . ILE A 1 75 ? 40.589 33.160 45.653 1.00 21.65 84 ILE A N 1
ATOM 622 C CA . ILE A 1 75 ? 39.940 33.675 46.853 1.00 19.93 84 ILE A CA 1
ATOM 623 C C . ILE A 1 75 ? 39.098 32.702 47.716 1.00 25.38 84 ILE A C 1
ATOM 624 O O . ILE A 1 75 ? 38.399 31.912 47.079 1.00 26.78 84 ILE A O 1
ATOM 629 N N . SER A 1 76 ? 39.034 32.625 49.047 1.00 27.07 85 SER A N 1
ATOM 630 C CA . SER A 1 76 ? 38.336 31.635 49.857 1.00 22.34 85 SER A CA 1
ATOM 631 C C . SER A 1 76 ? 36.971 32.162 50.268 1.00 18.12 85 SER A C 1
ATOM 632 O O . SER A 1 76 ? 36.889 32.903 51.251 1.00 23.11 85 SER A O 1
ATOM 636 N N . PRO A 1 77 ? 35.889 31.827 49.617 1.00 17.13 86 PRO A N 1
ATOM 637 C CA . PRO A 1 77 ? 34.591 32.484 49.966 1.00 15.47 86 PRO A CA 1
ATOM 638 C C . PRO A 1 77 ? 33.811 31.709 51.004 1.00 15.17 86 PRO A C 1
ATOM 639 O O . PRO A 1 77 ? 34.219 30.602 51.381 1.00 16.59 86 PRO A O 1
ATOM 643 N N . PHE A 1 78 ? 32.674 32.280 51.426 1.00 13.49 87 PHE A N 1
ATOM 644 C CA . PHE A 1 78 ? 31.845 31.665 52.417 1.00 13.65 87 PHE A CA 1
ATOM 645 C C . PHE A 1 78 ? 31.005 30.521 51.905 1.00 10.79 87 PHE A C 1
ATOM 646 O O . PHE A 1 78 ? 30.915 29.434 52.524 1.00 13.21 87 PHE A O 1
ATOM 654 N N . HIS A 1 79 ? 30.252 30.744 50.846 1.00 9.74 88 HIS A N 1
ATOM 655 C CA . HIS A 1 79 ? 29.212 29.814 50.392 1.00 9.43 88 HIS A CA 1
ATOM 656 C C . HIS A 1 79 ? 29.811 28.752 49.537 1.00 9.54 88 HIS A C 1
ATOM 657 O O . HIS A 1 79 ? 30.770 28.944 48.814 1.00 11.11 88 HIS A O 1
ATOM 664 N N . GLU A 1 80 ? 29.169 27.566 49.540 1.00 9.66 89 GLU A N 1
ATOM 665 C CA . GLU A 1 80 ? 29.508 26.529 48.562 1.00 10.50 89 GLU A CA 1
ATOM 666 C C . GLU A 1 80 ? 28.992 26.883 47.167 1.00 10.05 89 GLU A C 1
ATOM 667 O O . GLU A 1 80 ? 29.654 26.705 46.167 1.00 12.22 89 GLU A O 1
ATOM 673 N N . HIS A 1 81 ? 27.775 27.402 47.089 1.00 10.99 90 HIS A N 1
ATOM 674 C CA . HIS A 1 81 ? 27.147 27.748 45.836 1.00 11.50 90 HIS A CA 1
ATOM 675 C C . HIS A 1 81 ? 26.028 28.717 46.191 1.00 12.69 90 HIS A C 1
ATOM 676 O O . HIS A 1 81 ? 25.743 28.947 47.344 1.00 19.24 90 HIS A O 1
ATOM 683 N N . ALA A 1 82 ? 25.394 29.303 45.178 1.00 12.66 91 ALA A N 1
ATOM 684 C CA . ALA A 1 82 ? 24.188 30.104 45.295 1.00 14.31 91 ALA A CA 1
ATOM 685 C C . ALA A 1 82 ? 23.112 29.243 44.628 1.00 16.28 91 ALA A C 1
ATOM 686 O O . ALA A 1 82 ? 23.341 28.732 43.540 1.00 20.72 91 ALA A O 1
ATOM 688 N N . GLU A 1 83 ? 21.973 29.108 45.267 1.00 18.10 92 GLU A N 1
ATOM 689 C CA . GLU A 1 83 ? 20.863 28.303 44.826 1.00 20.90 92 GLU A CA 1
ATOM 690 C C . GLU A 1 83 ? 19.645 29.181 44.570 1.00 20.22 92 GLU A C 1
ATOM 691 O O . GLU A 1 83 ? 19.316 30.116 45.356 1.00 25.77 92 GLU A O 1
ATOM 697 N N . VAL A 1 84 ? 18.966 28.805 43.513 1.00 15.86 93 VAL A N 1
ATOM 698 C CA . VAL A 1 84 ? 17.716 29.443 43.208 1.00 13.46 93 VAL A CA 1
ATOM 699 C C . VAL A 1 84 ? 16.691 28.345 42.901 1.00 11.45 93 VAL A C 1
ATOM 700 O O . VAL A 1 84 ? 16.854 27.639 41.910 1.00 12.12 93 VAL A O 1
ATOM 704 N N . VAL A 1 85 ? 15.673 28.228 43.750 1.00 10.27 94 VAL A N 1
ATOM 705 C CA . VAL A 1 85 ? 14.702 27.149 43.640 1.00 9.66 94 VAL A CA 1
ATOM 706 C C . VAL A 1 85 ? 13.348 27.690 43.409 1.00 9.14 94 VAL A C 1
ATOM 707 O O . VAL A 1 85 ? 12.886 28.552 44.189 1.00 9.46 94 VAL A O 1
ATOM 711 N N . PHE A 1 86 ? 12.646 27.301 42.332 1.00 8.96 95 PHE A N 1
ATOM 712 C CA . PHE A 1 86 ? 11.397 27.951 41.936 1.00 9.02 95 PHE A CA 1
ATOM 713 C C . PHE A 1 86 ? 10.543 26.996 41.090 1.00 8.85 95 PHE A C 1
ATOM 714 O O . PHE A 1 86 ? 11.084 26.136 40.387 1.00 10.23 95 PHE A O 1
ATOM 722 N N . THR A 1 87 ? 9.245 27.178 41.184 1.00 10.05 96 THR A N 1
ATOM 723 C CA . THR A 1 87 ? 8.315 26.524 40.272 1.00 9.72 96 THR A CA 1
ATOM 724 C C . THR A 1 87 ? 8.252 27.296 38.977 1.00 10.72 96 THR A C 1
ATOM 725 O O . THR A 1 87 ? 8.113 28.517 38.995 1.00 12.99 96 THR A O 1
ATOM 729 N N . ALA A 1 88 ? 8.386 26.595 37.859 1.00 10.65 97 ALA A N 1
ATOM 730 C CA . ALA A 1 88 ? 8.386 27.239 36.543 1.00 10.73 97 ALA A CA 1
ATOM 731 C C . ALA A 1 88 ? 7.204 26.781 35.727 1.00 11.36 97 ALA A C 1
ATOM 732 O O . ALA A 1 88 ? 6.800 25.604 35.772 1.00 14.02 97 ALA A O 1
ATOM 734 N N . ASN A 1 89 ? 6.686 27.660 34.878 1.00 12.16 98 ASN A N 1
ATOM 735 C CA . ASN A 1 89 ? 5.756 27.346 33.824 1.00 15.11 98 ASN A CA 1
ATOM 736 C C . ASN A 1 89 ? 4.444 26.797 34.328 1.00 18.97 98 ASN A C 1
ATOM 737 O O . ASN A 1 89 ? 3.727 26.094 33.601 1.00 24.21 98 ASN A O 1
ATOM 742 N N . ASP A 1 90 ? 4.031 27.097 35.543 1.00 17.24 99 ASP A N 1
ATOM 743 C CA . ASP A 1 90 ? 2.779 26.547 36.057 1.00 22.50 99 ASP A CA 1
ATOM 744 C C . ASP A 1 90 ? 1.530 27.317 35.609 1.00 20.38 99 ASP A C 1
ATOM 745 O O . ASP A 1 90 ? 0.439 26.790 35.814 1.00 22.48 99 ASP A O 1
ATOM 754 N N . SER A 1 91 ? 1.644 28.451 34.940 1.00 19.69 100 SER A N 1
ATOM 755 C CA . SER A 1 91 ? 0.609 29.196 34.252 1.00 22.25 100 SER A CA 1
ATOM 756 C C . SER A 1 91 ? 0.930 29.301 32.772 1.00 23.69 100 SER A C 1
ATOM 757 O O . SER A 1 91 ? 0.573 30.278 32.127 1.00 28.96 100 SER A O 1
ATOM 760 N N . GLY A 1 92 ? 1.644 28.327 32.253 1.00 20.54 101 GLY A N 1
ATOM 761 C CA . GLY A 1 92 ? 2.025 28.322 30.846 1.00 19.75 101 GLY A CA 1
ATOM 762 C C . GLY A 1 92 ? 3.460 28.788 30.732 1.00 16.23 101 GLY A C 1
ATOM 763 O O . GLY A 1 92 ? 4.108 29.181 31.722 1.00 16.92 101 GLY A O 1
ATOM 764 N N . PRO A 1 93 ? 3.995 28.709 29.507 1.00 17.31 102 PRO A N 1
ATOM 765 C CA . PRO A 1 93 ? 5.420 29.014 29.330 1.00 16.15 102 PRO A CA 1
ATOM 766 C C . PRO A 1 93 ? 5.748 30.448 29.678 1.00 15.31 102 PRO A C 1
ATOM 767 O O . PRO A 1 93 ? 5.040 31.400 29.376 1.00 19.51 102 PRO A O 1
ATOM 771 N N . ARG A 1 94 ? 6.849 30.631 30.386 1.00 14.20 103 ARG A N 1
ATOM 772 C CA . ARG A 1 94 ? 7.430 31.935 30.629 1.00 13.45 103 ARG A CA 1
ATOM 773 C C . ARG A 1 94 ? 8.910 31.890 30.328 1.00 13.44 103 ARG A C 1
ATOM 774 O O . ARG A 1 94 ? 9.473 30.811 30.237 1.00 15.70 103 ARG A O 1
ATOM 782 N N . ARG A 1 95 ? 9.458 33.115 30.251 1.00 13.25 104 ARG A N 1
ATOM 783 C CA . ARG A 1 95 ? 10.929 33.200 30.105 1.00 13.06 104 ARG A CA 1
ATOM 784 C C . ARG A 1 95 ? 11.488 33.750 31.411 1.00 12.26 104 ARG A C 1
ATOM 785 O O . ARG A 1 95 ? 10.982 34.725 31.987 1.00 13.05 104 ARG A O 1
ATOM 793 N N . TYR A 1 96 ? 12.539 33.096 31.898 1.00 10.33 105 TYR A N 1
ATOM 794 C CA . TYR A 1 96 ? 13.134 33.360 33.170 1.00 10.00 105 TYR A CA 1
ATOM 795 C C . TYR A 1 96 ? 14.569 33.821 32.958 1.00 10.36 105 TYR A C 1
ATOM 796 O O . TYR A 1 96 ? 15.374 33.106 3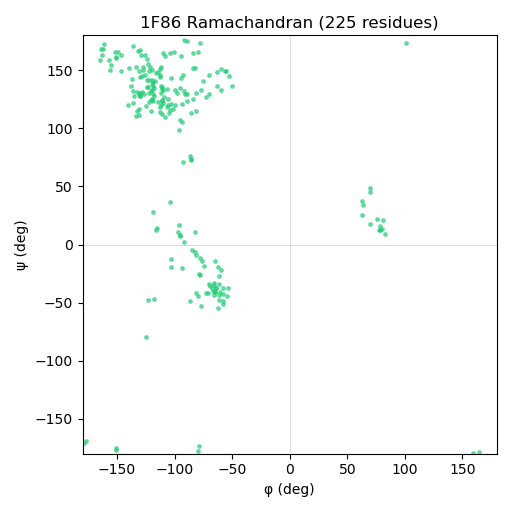2.349 1.00 12.84 105 TYR A O 1
ATOM 805 N N . THR A 1 97 ? 14.892 34.965 33.560 1.00 10.66 106 THR A N 1
ATOM 806 C CA . THR A 1 97 ? 16.324 35.360 33.708 1.00 10.85 106 THR A CA 1
ATOM 807 C C . THR A 1 97 ? 16.655 35.291 35.178 1.00 10.63 106 THR A C 1
ATOM 808 O O . THR A 1 97 ? 15.970 35.932 36.020 1.00 12.84 106 THR A O 1
ATOM 812 N N . ILE A 1 98 ? 17.604 34.473 35.543 1.00 10.93 107 ILE A N 1
ATOM 813 C CA . ILE A 1 98 ? 18.075 34.297 36.947 1.00 10.84 107 ILE A CA 1
ATOM 814 C C . ILE A 1 98 ? 19.398 35.034 37.025 1.00 10.39 107 ILE A C 1
ATOM 815 O O . ILE A 1 98 ? 20.340 34.631 36.363 1.00 11.75 107 ILE A O 1
ATOM 820 N N . ALA A 1 99 ? 19.433 36.079 37.839 1.00 12.28 108 ALA A N 1
ATOM 821 C CA . ALA A 1 99 ? 20.633 36.904 37.993 1.00 12.19 108 ALA A CA 1
ATOM 822 C C . ALA A 1 99 ? 21.202 36.739 39.384 1.00 10.55 108 ALA A C 1
ATOM 823 O O . ALA A 1 99 ? 20.445 36.590 40.379 1.00 12.11 108 ALA A O 1
ATOM 825 N N . ALA A 1 100 ? 22.513 36.787 39.508 1.00 10.17 109 ALA A N 1
ATOM 826 C CA . ALA A 1 100 ? 23.185 36.730 40.787 1.00 9.66 109 ALA A CA 1
ATOM 827 C C . ALA A 1 100 ? 24.335 37.734 40.828 1.00 9.28 109 ALA A C 1
ATOM 828 O O . ALA A 1 100 ? 25.104 37.806 39.850 1.00 11.26 109 ALA A O 1
ATOM 830 N N . LEU A 1 101 ? 24.435 38.427 41.947 1.00 8.94 110 LEU A N 1
ATOM 831 C CA . LEU A 1 101 ? 25.494 39.411 42.211 1.00 8.54 110 LEU A CA 1
ATOM 832 C C . LEU A 1 101 ? 26.343 38.808 43.327 1.00 8.18 110 LEU A C 1
ATOM 833 O O . LEU A 1 101 ? 25.818 38.589 44.400 1.00 10.14 110 LEU A O 1
ATOM 841 N N . LEU A 1 102 ? 27.631 38.566 43.049 1.00 8.24 111 LEU A N 1
ATOM 842 C CA . LEU A 1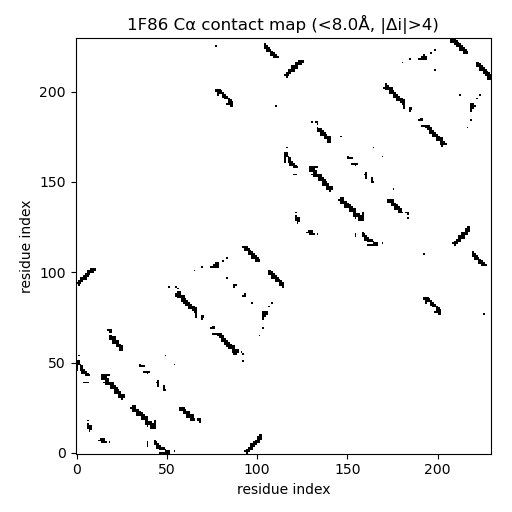 102 ? 28.474 37.813 43.965 1.00 8.54 111 LEU A CA 1
ATOM 843 C C . LEU A 1 102 ? 29.494 38.654 44.716 1.00 8.46 111 LEU A C 1
ATOM 844 O O . LEU A 1 102 ? 30.229 39.440 44.088 1.00 9.13 111 LEU A O 1
ATOM 849 N N . SER A 1 103 ? 29.589 38.421 46.025 1.00 8.94 112 SER A N 1
ATOM 850 C CA . SER A 1 103 ? 30.682 38.885 46.861 1.00 9.02 112 SER A CA 1
ATOM 851 C C . SER A 1 103 ? 31.200 37.694 47.653 1.00 9.40 112 SER A C 1
ATOM 852 O O . SER A 1 103 ? 30.538 36.660 47.747 1.00 9.13 112 SER A O 1
ATOM 856 N N . PRO A 1 104 ? 32.395 37.787 48.230 1.00 10.27 113 PRO A N 1
ATOM 857 C CA . PRO A 1 104 ? 32.923 36.594 48.939 1.00 10.63 113 PRO A CA 1
ATOM 858 C C . PRO A 1 104 ? 32.042 36.076 50.041 1.00 10.51 113 PRO A C 1
ATOM 859 O O . PRO A 1 104 ? 31.976 34.855 50.244 1.00 10.65 113 PRO A O 1
ATOM 863 N N . TYR A 1 105 ? 31.370 36.945 50.826 1.00 10.42 114 TYR A N 1
ATOM 864 C CA . TYR A 1 105 ? 30.529 36.533 51.960 1.00 10.51 114 TYR A CA 1
ATOM 865 C C . TYR A 1 105 ? 29.081 36.858 51.741 1.00 10.00 114 TYR A C 1
ATOM 866 O O . TYR A 1 105 ? 28.258 36.795 52.695 1.00 11.79 114 TYR A O 1
ATOM 875 N N . SER A 1 106 ? 28.643 37.178 50.533 1.00 10.34 115 SER A N 1
ATOM 876 C CA . SER A 1 106 ? 27.245 37.495 50.301 1.00 9.82 115 SER A CA 1
ATOM 877 C C . SER A 1 106 ? 26.893 37.285 48.861 1.00 9.09 115 SER A C 1
ATOM 878 O O . SER A 1 106 ? 27.750 37.356 47.991 1.00 10.81 115 SER A O 1
ATOM 883 N N . TYR A 1 107 ? 25.624 37.101 48.563 1.00 9.97 116 TYR A N 1
ATOM 884 C CA . TYR A 1 107 ? 25.148 37.242 47.185 1.00 10.18 116 TYR A CA 1
ATOM 885 C C . TYR A 1 107 ? 23.706 37.698 47.215 1.00 9.67 116 TYR A C 1
ATOM 886 O O . TYR A 1 107 ? 22.982 37.525 48.203 1.00 10.84 116 TYR A O 1
ATOM 895 N N . SER A 1 108 ? 23.298 38.240 46.088 1.00 10.66 117 SER A N 1
ATOM 896 C CA . SER A 1 108 ? 21.930 38.616 45.840 1.00 10.71 117 SER A CA 1
ATOM 897 C C . SER A 1 108 ? 21.501 37.910 44.583 1.00 9.96 117 SER A C 1
ATOM 898 O O . SER A 1 108 ? 22.288 37.790 43.634 1.00 13.16 117 SER A O 1
ATOM 903 N N . THR A 1 109 ? 20.269 37.450 44.573 1.00 9.42 118 THR A N 1
ATOM 904 C CA . THR A 1 109 ? 19.726 36.866 43.359 1.00 10.52 118 THR A CA 1
ATOM 905 C C . THR A 1 109 ? 18.362 37.466 43.076 1.00 12.29 118 THR A C 1
ATOM 906 O O . THR A 1 109 ? 17.601 37.809 44.009 1.00 15.46 118 THR A O 1
ATOM 913 N N . MET A 1 110 ? 18.041 37.553 41.805 1.00 11.36 119 MET A N 1
ATOM 914 C CA . MET A 1 110 ? 16.760 38.132 41.391 1.00 12.70 119 MET A CA 1
ATOM 915 C C . MET A 1 110 ? 16.318 37.389 40.133 1.00 12.28 119 MET A C 1
ATOM 916 O O . MET A 1 110 ? 17.112 36.920 39.345 1.00 18.06 119 MET A O 1
ATOM 925 N N . ALA A 1 111 ? 15.011 37.280 39.967 1.00 9.38 120 ALA A N 1
ATOM 926 C CA . ALA A 1 111 ? 14.416 36.656 38.810 1.00 9.17 120 ALA A CA 1
ATOM 927 C C . ALA A 1 111 ? 13.554 37.671 38.065 1.00 9.03 120 ALA A C 1
ATOM 928 O O . ALA A 1 111 ? 12.717 38.308 38.684 1.00 11.11 120 ALA A O 1
ATOM 930 N N . VAL A 1 112 ? 13.804 37.749 36.754 1.00 9.39 121 VAL A N 1
ATOM 931 C CA . VAL A 1 112 ? 12.900 38.477 35.875 1.00 10.15 121 VAL A CA 1
ATOM 932 C C . VAL A 1 112 ? 12.116 37.427 35.083 1.00 10.50 121 VAL A C 1
ATOM 933 O O . VAL A 1 112 ? 12.732 36.588 34.399 1.00 12.61 121 VAL A O 1
ATOM 937 N N . VAL A 1 113 ? 10.831 37.538 35.161 1.00 10.12 122 VAL A N 1
ATOM 938 C CA . VAL A 1 113 ? 9.944 36.570 34.506 1.00 10.29 122 VAL A CA 1
ATOM 939 C C . VAL A 1 113 ? 9.074 37.343 33.520 1.00 11.35 122 VAL A C 1
ATOM 940 O O . VAL A 1 113 ? 8.395 38.313 33.912 1.00 12.95 122 VAL A O 1
ATOM 944 N N . THR A 1 114 ? 9.127 36.919 32.269 1.00 12.30 123 THR A N 1
ATOM 945 C CA . THR A 1 114 ? 8.354 37.590 31.218 1.00 16.30 123 THR A CA 1
ATOM 946 C C . THR A 1 114 ? 7.530 36.584 30.471 1.00 16.12 123 THR A C 1
ATOM 947 O O . THR A 1 114 ? 7.820 35.409 30.397 1.00 16.92 123 THR A O 1
ATOM 954 N N . ASN A 1 115 ? 6.419 37.085 29.922 1.00 19.51 124 ASN A N 1
ATOM 955 C CA . ASN A 1 115 ? 5.490 36.231 29.192 1.00 21.58 124 ASN A CA 1
ATOM 956 C C . ASN A 1 115 ? 5.659 36.528 27.708 1.00 29.16 124 ASN A C 1
ATOM 957 O O . ASN A 1 115 ? 5.233 37.611 27.297 1.00 30.21 124 ASN A O 1
ATOM 962 N N . CYS B 1 1 ? 25.926 30.898 71.342 1.00 37.43 10 CYS B N 1
ATOM 963 C CA . CYS B 1 1 ? 25.668 29.977 70.252 1.00 35.60 10 CYS B CA 1
ATOM 964 C C . CYS B 1 1 ? 26.351 30.369 68.943 1.00 28.73 10 CYS B C 1
ATOM 965 O O . CYS B 1 1 ? 26.493 31.454 68.407 1.00 39.17 10 CYS B O 1
ATOM 968 N N . PRO B 1 2 ? 26.878 29.304 68.356 1.00 21.47 11 PRO B N 1
ATOM 969 C CA . PRO B 1 2 ? 27.707 29.450 67.197 1.00 21.22 11 PRO B CA 1
ATOM 970 C C . PRO B 1 2 ? 26.945 29.743 65.908 1.00 17.96 11 PRO B C 1
ATOM 971 O O . PRO B 1 2 ? 27.636 30.140 64.947 1.00 18.45 11 PRO B O 1
ATOM 975 N N . LEU B 1 3 ? 25.620 29.579 65.829 1.00 15.35 12 LEU B N 1
ATOM 976 C CA . LEU B 1 3 ? 24.839 29.801 64.622 1.00 15.40 12 LEU B CA 1
ATOM 977 C C . LEU B 1 3 ? 23.562 30.567 64.898 1.00 18.44 12 LEU B C 1
ATOM 978 O O . LEU B 1 3 ? 22.748 30.141 65.701 1.00 25.27 12 LEU B O 1
ATOM 983 N N . MET B 1 4 ? 23.384 31.707 64.261 1.00 15.72 13 MET B N 1
ATOM 984 C CA . MET B 1 4 ? 22.194 32.528 64.379 1.00 15.64 13 MET B CA 1
ATOM 985 C C . MET B 1 4 ? 21.679 32.829 62.963 1.00 13.55 13 MET B C 1
ATOM 986 O O . MET B 1 4 ? 22.495 33.031 62.067 1.00 14.54 13 MET B O 1
ATOM 991 N N . VAL B 1 5 ? 20.379 32.892 62.827 1.00 13.55 14 VAL B N 1
ATOM 992 C CA . VAL B 1 5 ? 19.775 33.234 61.532 1.00 12.09 14 VAL B CA 1
ATOM 993 C C . VAL B 1 5 ? 18.871 34.428 61.726 1.00 13.37 14 VAL B C 1
ATOM 994 O O . VAL B 1 5 ? 18.086 34.434 62.675 1.00 16.96 14 VAL B O 1
ATOM 998 N N . LYS B 1 6 ? 18.960 35.396 60.819 1.00 11.42 15 LYS B N 1
ATOM 999 C CA . LYS B 1 6 ? 18.182 36.610 60.868 1.00 11.99 15 LYS B CA 1
ATOM 1000 C C . LYS B 1 6 ? 17.496 36.819 59.522 1.00 10.62 15 LYS B C 1
ATOM 1001 O O . LYS B 1 6 ? 18.183 36.760 58.531 1.00 12.30 15 LYS B O 1
ATOM 1007 N N . VAL B 1 7 ? 16.213 37.086 59.558 1.00 11.00 16 VAL B N 1
ATOM 1008 C CA . VAL B 1 7 ? 15.415 37.218 58.329 1.00 10.59 16 VAL B CA 1
ATOM 1009 C C . VAL B 1 7 ? 14.612 38.490 58.359 1.00 11.08 16 VAL B C 1
ATOM 1010 O O . VAL B 1 7 ? 13.958 38.783 59.334 1.00 11.27 16 VAL B O 1
ATOM 1014 N N . LEU B 1 8 ? 14.759 39.281 57.275 1.00 11.11 17 LEU B N 1
ATOM 1015 C CA . LEU B 1 8 ? 14.096 40.572 57.162 1.00 10.49 17 LEU B CA 1
ATOM 1016 C C . LEU B 1 8 ? 13.213 40.617 55.936 1.00 9.57 17 LEU B C 1
ATOM 1017 O O . LEU B 1 8 ? 13.450 39.918 54.948 1.00 11.03 17 LEU B O 1
ATOM 1025 N N . ASP B 1 9 ? 12.174 41.438 55.985 1.00 9.90 18 ASP B N 1
ATOM 1026 C CA . ASP B 1 9 ? 11.170 41.597 54.920 1.00 9.74 18 ASP B CA 1
ATOM 1027 C C . ASP B 1 9 ? 11.328 42.950 54.303 1.00 9.19 18 ASP B C 1
ATOM 1028 O O . ASP B 1 9 ? 11.051 43.998 54.914 1.00 10.42 18 ASP B O 1
ATOM 1033 N N . ALA B 1 10 ? 11.756 43.008 53.036 1.00 9.26 19 ALA B N 1
ATOM 1034 C CA . ALA B 1 10 ? 12.011 44.234 52.298 1.00 9.21 19 ALA B CA 1
ATOM 1035 C C . ALA B 1 10 ? 10.776 44.878 51.705 1.00 9.98 19 ALA B C 1
ATOM 1036 O O . ALA B 1 10 ? 10.864 45.987 51.183 1.00 11.01 19 ALA B O 1
ATOM 1038 N N . VAL B 1 11 ? 9.643 44.178 51.753 1.00 10.26 20 VAL B N 1
ATOM 1039 C CA . VAL B 1 11 ? 8.373 44.765 51.313 1.00 11.40 20 VAL B CA 1
ATOM 1040 C C . VAL B 1 11 ? 7.758 45.628 52.392 1.00 12.33 20 VAL B C 1
ATOM 1041 O O . VAL B 1 11 ? 7.277 46.732 52.130 1.00 14.04 20 VAL B O 1
ATOM 1045 N N . ARG B 1 12 ? 7.820 45.146 53.621 1.00 12.10 21 ARG B N 1
ATOM 1046 C CA . ARG B 1 12 ? 7.176 45.844 54.729 1.00 13.85 21 ARG B CA 1
ATOM 1047 C C . ARG B 1 12 ? 8.164 46.584 55.581 1.00 12.52 21 ARG B C 1
ATOM 1048 O O . ARG B 1 12 ? 7.751 47.385 56.415 1.00 14.53 21 ARG B O 1
ATOM 1056 N N . GLY B 1 13 ? 9.494 46.359 55.435 1.00 11.79 22 GLY B N 1
ATOM 1057 C CA . GLY B 1 13 ? 10.433 47.016 56.260 1.00 11.64 22 GLY B CA 1
ATOM 1058 C C . GLY B 1 13 ? 10.434 46.561 57.705 1.00 11.86 22 GLY B C 1
ATOM 1059 O O . GLY B 1 13 ? 10.417 47.361 58.617 1.00 13.45 22 GLY B O 1
ATOM 1060 N N . SER B 1 14 ? 10.463 45.231 57.887 1.00 12.66 23 SER B N 1
ATOM 1061 C CA . SER B 1 14 ? 10.225 44.635 59.161 1.00 13.05 23 SER B CA 1
ATOM 1062 C C . SER B 1 14 ? 11.053 43.358 59.325 1.00 12.32 23 SER B C 1
ATOM 1063 O O . SER B 1 14 ? 11.417 42.764 58.317 1.00 13.38 23 SER B O 1
ATOM 1068 N N . PRO B 1 15 ? 11.207 42.885 60.544 1.00 13.44 24 PRO B N 1
ATOM 1069 C CA . PRO B 1 15 ? 11.639 41.504 60.675 1.00 13.27 24 PRO B CA 1
ATOM 1070 C C . PRO B 1 15 ? 10.622 40.612 60.011 1.00 11.98 24 PRO B C 1
ATOM 1071 O O . PRO B 1 15 ? 9.434 40.901 59.936 1.00 14.75 24 PRO B O 1
ATOM 1075 N N . ALA B 1 16 ? 11.095 39.474 59.512 1.00 11.80 25 ALA B N 1
ATOM 1076 C CA . ALA B 1 16 ? 10.234 38.429 58.959 1.00 11.47 25 ALA B CA 1
ATOM 1077 C C . ALA B 1 16 ? 9.975 37.461 60.116 1.00 11.14 25 ALA B C 1
ATOM 1078 O O . ALA B 1 16 ? 10.866 36.707 60.472 1.00 12.42 25 ALA B O 1
ATOM 1080 N N . ILE B 1 17 ? 8.778 37.511 60.668 1.00 13.24 26 ILE B N 1
ATOM 1081 C CA . ILE B 1 17 ? 8.389 36.779 61.869 1.00 12.97 26 ILE B CA 1
ATOM 1082 C C . ILE B 1 17 ? 7.743 35.470 61.515 1.00 12.43 26 ILE B C 1
ATOM 1083 O O . ILE B 1 17 ? 7.009 35.346 60.527 1.00 14.01 26 ILE B O 1
ATOM 1088 N N . ASN B 1 18 ? 8.015 34.427 62.342 1.00 13.23 27 ASN B N 1
ATOM 1089 C CA . ASN B 1 18 ? 7.375 33.122 62.202 1.00 15.65 27 ASN B CA 1
ATOM 1090 C C . ASN B 1 18 ? 7.719 32.454 60.894 1.00 14.88 27 ASN B C 1
ATOM 1091 O O . ASN B 1 18 ? 6.945 31.654 60.318 1.00 18.33 27 ASN B O 1
ATOM 1100 N N . VAL B 1 19 ? 8.946 32.672 60.416 1.00 13.50 28 VAL B N 1
ATOM 1101 C CA . VAL B 1 19 ? 9.464 31.996 59.236 1.00 12.58 28 VAL B CA 1
ATOM 1102 C C . VAL B 1 19 ? 10.118 30.713 59.669 1.00 11.81 28 VAL B C 1
ATOM 1103 O O . VAL B 1 19 ? 10.987 30.695 60.547 1.00 12.32 28 VAL B O 1
ATOM 1107 N N . ALA B 1 20 ? 9.777 29.594 59.037 1.00 12.14 29 ALA B N 1
ATOM 1108 C CA . ALA B 1 20 ? 10.361 28.273 59.322 1.00 11.20 29 ALA B CA 1
ATOM 1109 C C . ALA B 1 20 ? 11.738 28.205 58.697 1.00 10.81 29 ALA B C 1
ATOM 1110 O O . ALA B 1 20 ? 11.948 28.568 57.526 1.00 12.40 29 ALA B O 1
ATOM 1112 N N . VAL B 1 21 ? 12.682 27.745 59.473 1.00 11.73 30 VAL B N 1
ATOM 1113 C CA . VAL B 1 21 ? 14.077 27.588 59.105 1.00 10.91 30 VAL B CA 1
ATOM 1114 C C . VAL B 1 21 ? 14.519 26.188 59.463 1.00 11.46 30 VAL B C 1
ATOM 1115 O O . VAL B 1 21 ? 14.348 25.755 60.617 1.00 13.18 30 VAL B O 1
ATOM 1119 N N . HIS B 1 22 ? 15.095 25.479 58.509 1.00 11.45 31 HIS B N 1
ATOM 1120 C CA . HIS B 1 22 ? 15.636 24.155 58.682 1.00 11.75 31 HIS B CA 1
ATOM 1121 C C . HIS B 1 22 ? 17.112 24.172 58.360 1.00 12.11 31 HIS B C 1
ATOM 1122 O O . HIS B 1 22 ? 17.508 24.672 57.333 1.00 15.05 31 HIS B O 1
ATOM 1129 N N . VAL B 1 23 ? 17.901 23.570 59.217 1.00 12.13 32 VAL B N 1
ATOM 1130 C CA . VAL B 1 23 ? 19.318 23.384 59.041 1.00 11.76 32 VAL B CA 1
ATOM 1131 C C . VAL B 1 23 ? 19.597 21.899 58.842 1.00 11.67 32 VAL B C 1
ATOM 1132 O O . VAL B 1 23 ? 19.048 21.070 59.542 1.00 12.83 32 VAL B O 1
ATOM 1136 N N . PHE B 1 24 ? 20.446 21.584 57.895 1.00 12.37 33 PHE B N 1
ATOM 1137 C CA . PHE B 1 24 ? 20.836 20.251 57.521 1.00 13.78 33 PHE B CA 1
ATOM 1138 C C . PHE B 1 24 ? 22.366 20.165 57.533 1.00 11.91 33 PHE B C 1
ATOM 1139 O O . PHE B 1 24 ? 23.031 21.185 57.244 1.00 12.72 33 PHE B O 1
ATOM 1147 N N . ARG B 1 25 ? 22.884 18.983 57.812 1.00 14.03 34 ARG B N 1
ATOM 1148 C CA . ARG B 1 25 ? 24.316 18.743 57.715 1.00 15.47 34 ARG B CA 1
ATOM 1149 C C . ARG B 1 25 ? 24.523 17.664 56.653 1.00 15.98 34 ARG B C 1
ATOM 1150 O O . ARG B 1 25 ? 23.815 16.635 56.607 1.00 20.55 34 ARG B O 1
ATOM 1158 N N . LYS B 1 26 ? 25.491 17.890 55.787 1.00 16.18 35 LYS B N 1
ATOM 1159 C CA . LYS B 1 26 ? 25.769 16.913 54.725 1.00 16.48 35 LYS B CA 1
ATOM 1160 C C . LYS B 1 26 ? 26.449 15.669 55.316 1.00 17.59 35 LYS B C 1
ATOM 1161 O O . LYS B 1 26 ? 27.428 15.740 56.036 1.00 18.94 35 LYS B O 1
ATOM 1167 N N . ALA B 1 27 ? 25.866 14.509 55.027 0.61 15.78 36 ALA B N 1
ATOM 1168 C CA . ALA B 1 27 ? 26.319 13.220 55.455 0.61 18.06 36 ALA B CA 1
ATOM 1169 C C . ALA B 1 27 ? 27.401 12.665 54.534 0.61 23.59 36 ALA B C 1
ATOM 1170 O O . ALA B 1 27 ? 27.609 13.163 53.415 0.61 22.93 36 ALA B O 1
ATOM 1172 N N . ALA B 1 28 ? 28.118 11.626 54.978 0.64 24.97 37 ALA B N 1
ATOM 1173 C CA . ALA B 1 28 ? 29.177 11.037 54.185 0.64 25.97 37 ALA B CA 1
ATOM 1174 C C . ALA B 1 28 ? 28.724 10.630 52.785 0.64 29.44 37 ALA B C 1
ATOM 1175 O O . ALA B 1 28 ? 29.541 10.762 51.862 0.64 32.00 37 ALA B O 1
ATOM 1177 N N . ASP B 1 29 ? 27.481 10.129 52.718 0.64 25.63 38 ASP B N 1
ATOM 1178 C CA . ASP B 1 29 ? 26.849 9.626 51.500 0.64 27.45 38 ASP B CA 1
ATOM 1179 C C . A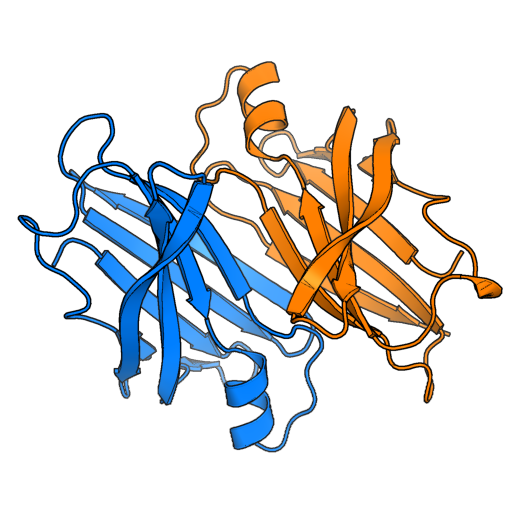SP B 1 29 ? 26.229 10.713 50.617 0.64 28.14 38 ASP B C 1
ATOM 1180 O O . ASP B 1 29 ? 25.517 10.435 49.660 0.64 30.62 38 ASP B O 1
ATOM 1185 N N . ASP B 1 30 ? 26.529 11.964 50.932 0.70 26.07 39 ASP B N 1
ATOM 1186 C CA . ASP B 1 30 ? 26.183 13.203 50.289 0.70 26.46 39 ASP B CA 1
ATOM 1187 C C . ASP B 1 30 ? 24.703 13.576 50.402 0.70 22.05 39 ASP B C 1
ATOM 1188 O O . ASP B 1 30 ? 24.250 14.458 49.640 0.70 29.15 39 ASP B O 1
ATOM 1193 N N . THR B 1 31 ? 23.978 12.967 51.331 1.00 24.44 40 THR B N 1
ATOM 1194 C CA . THR B 1 31 ? 22.585 13.373 51.535 1.00 25.97 40 THR B CA 1
ATOM 1195 C C . THR B 1 31 ? 22.565 14.407 52.657 1.00 24.29 40 THR B C 1
ATOM 1196 O O . THR B 1 31 ? 23.505 14.522 53.428 1.00 27.88 40 THR B O 1
ATOM 1200 N N . TRP B 1 32 ? 21.472 15.147 52.721 1.00 25.05 41 TRP B N 1
ATOM 1201 C CA . TRP B 1 32 ? 21.215 16.177 53.721 1.00 21.71 41 TRP B CA 1
ATOM 1202 C C . TRP B 1 32 ? 20.437 15.615 54.893 1.00 23.59 41 TRP B C 1
ATOM 1203 O O . TRP B 1 32 ? 19.341 15.090 54.766 1.00 35.34 41 TRP B O 1
ATOM 1214 N N . GLU B 1 33 ? 21.006 15.710 56.089 1.00 21.47 42 GLU B N 1
ATOM 1215 C CA . GLU B 1 33 ? 20.385 15.145 57.268 1.00 25.57 42 GLU B CA 1
ATOM 1216 C C . GLU B 1 33 ? 19.940 16.275 58.176 1.00 23.71 42 GLU B C 1
ATOM 1217 O O . GLU B 1 33 ? 20.717 17.236 58.411 1.00 19.45 42 GLU B O 1
ATOM 1223 N N . PRO B 1 34 ? 18.687 16.209 58.622 1.00 20.46 43 PRO B N 1
ATOM 1224 C CA . PRO B 1 34 ? 18.206 17.246 59.562 1.00 17.80 43 PRO B CA 1
ATOM 1225 C C . PRO B 1 34 ? 19.162 17.439 60.726 1.00 17.32 43 PRO B C 1
ATOM 1226 O O . PRO B 1 34 ? 19.658 16.451 61.300 1.00 21.58 43 PRO B O 1
ATOM 1230 N N . PHE B 1 35 ? 19.408 18.696 61.064 1.00 15.64 44 PHE B N 1
ATOM 1231 C CA . PHE B 1 35 ? 20.345 19.084 62.085 1.00 14.48 44 PHE B CA 1
ATOM 1232 C C . PHE B 1 35 ? 19.681 19.932 63.167 1.00 13.96 44 PHE B C 1
ATOM 1233 O O . PHE B 1 35 ? 19.917 19.687 64.347 1.00 16.53 44 PHE B O 1
ATOM 1241 N N . ALA B 1 36 ? 18.924 20.935 62.803 1.00 13.93 45 ALA B N 1
ATOM 1242 C CA . ALA B 1 36 ? 18.239 21.769 63.716 1.00 13.51 45 ALA B CA 1
ATOM 1243 C C . ALA B 1 36 ? 17.161 22.537 62.983 1.00 13.23 45 ALA B C 1
ATOM 1244 O O . ALA B 1 36 ? 17.245 22.704 61.735 1.00 14.56 45 ALA B O 1
ATOM 1246 N N . SER B 1 37 ? 16.198 23.100 63.695 1.00 13.83 46 SER B N 1
ATOM 1247 C CA . SER B 1 37 ? 15.175 23.899 63.006 1.00 12.05 46 SER B CA 1
ATOM 1248 C C . SER B 1 37 ? 14.440 24.790 64.019 1.00 11.74 46 SER B C 1
ATOM 1249 O O . SER B 1 37 ? 14.532 24.603 65.222 1.00 13.62 46 SER B O 1
ATOM 1252 N N . GLY B 1 38 ? 13.667 25.731 63.492 1.00 12.01 47 GLY B N 1
ATOM 1253 C CA . GLY B 1 38 ? 12.882 26.592 64.369 1.00 13.32 47 GLY B CA 1
ATOM 1254 C C . GLY B 1 38 ? 12.055 27.557 63.540 1.00 13.07 47 GLY B C 1
ATOM 1255 O O . GLY B 1 38 ? 12.071 27.493 62.337 1.00 12.98 47 GLY B O 1
ATOM 1256 N N . LYS B 1 39 ? 11.443 28.508 64.221 1.00 14.19 48 LYS B N 1
ATOM 1257 C CA . LYS B 1 39 ? 10.739 29.625 63.541 1.00 14.28 48 LYS B CA 1
ATOM 1258 C C . LYS B 1 39 ? 11.352 30.913 64.011 1.00 13.56 48 LYS B C 1
ATOM 1259 O O . LYS B 1 39 ? 11.669 31.078 65.190 1.00 15.22 48 LYS B O 1
ATOM 1265 N N . THR B 1 40 ? 11.496 31.872 63.126 1.00 12.81 49 THR B N 1
ATOM 1266 C CA . THR B 1 40 ? 11.994 33.161 63.590 1.00 11.91 49 THR B CA 1
ATOM 1267 C C . THR B 1 40 ? 11.070 33.825 64.578 1.00 12.93 49 THR B C 1
ATOM 1268 O O . THR B 1 40 ? 9.813 33.72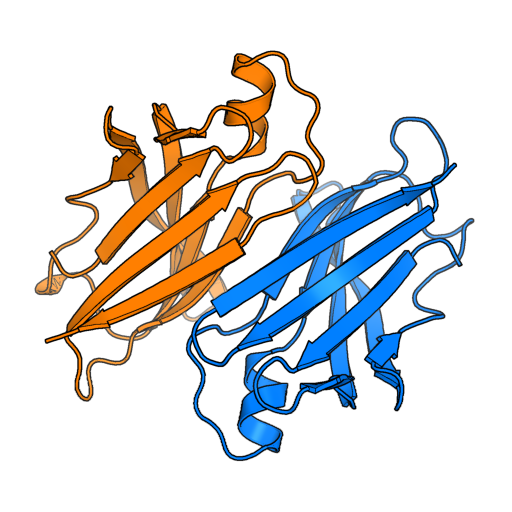0 64.511 1.00 13.56 49 THR B O 1
ATOM 1272 N N . SER B 1 41 ? 11.668 34.579 65.488 1.00 14.03 50 SER B N 1
ATOM 1273 C CA . SER B 1 41 ? 10.990 35.317 66.564 1.00 15.04 50 SER B CA 1
ATOM 1274 C C . SER B 1 41 ? 10.407 36.601 66.034 1.00 15.21 50 SER B C 1
ATOM 1275 O O . SER B 1 41 ? 10.486 36.965 64.861 1.00 16.15 50 SER B O 1
ATOM 1278 N N . GLU B 1 42 ? 9.807 37.377 66.958 1.00 16.89 51 GLU B N 1
ATOM 1279 C CA . GLU B 1 42 ? 9.296 38.708 66.640 1.00 18.08 51 GLU B CA 1
ATOM 1280 C C . GLU B 1 42 ? 10.381 39.648 66.131 1.00 18.46 51 GLU B C 1
ATOM 1281 O O . GLU B 1 42 ? 10.089 40.646 65.455 1.00 20.99 51 GLU B O 1
ATOM 1287 N N . SER B 1 43 ? 11.656 39.379 66.428 1.00 17.91 52 SER B N 1
ATOM 1288 C CA . SER B 1 43 ? 12.714 40.231 65.872 1.00 18.71 52 SER B CA 1
ATOM 1289 C C . SER B 1 43 ? 13.272 39.605 64.578 1.00 16.00 52 SER B C 1
ATOM 1290 O O . SER B 1 43 ? 14.285 40.118 64.124 1.00 17.26 52 SER B O 1
ATOM 1293 N N . GLY B 1 44 ? 12.702 38.561 64.040 1.00 14.99 53 GLY B N 1
ATOM 1294 C CA . GLY B 1 44 ? 13.186 37.935 62.801 1.00 14.90 53 GLY B CA 1
ATOM 1295 C C . GLY B 1 44 ? 14.393 37.051 63.050 1.00 12.64 53 GLY B C 1
ATOM 1296 O O . GLY B 1 44 ? 15.060 36.659 62.086 1.00 13.97 53 GLY B O 1
ATOM 1297 N N . GLU B 1 45 ? 14.642 36.699 64.311 1.00 14.12 54 GLU B N 1
ATOM 1298 C CA . GLU B 1 45 ? 15.876 35.978 64.650 1.00 14.30 54 GLU B CA 1
ATOM 1299 C C . GLU B 1 45 ? 15.553 34.570 65.100 1.00 13.91 54 GLU B C 1
ATOM 1300 O O . GLU B 1 45 ? 14.485 34.300 65.663 1.00 16.23 54 GLU B O 1
ATOM 1306 N N . LEU B 1 46 ? 16.471 33.654 64.880 1.00 14.10 55 LEU B N 1
ATOM 1307 C CA . LEU B 1 46 ? 16.354 32.329 65.395 1.00 14.14 55 LEU B CA 1
ATOM 1308 C C . LEU B 1 46 ? 17.701 32.038 66.061 1.00 15.96 55 LEU B C 1
ATOM 1309 O O . LEU B 1 46 ? 18.736 31.964 65.420 1.00 17.08 55 LEU B O 1
ATOM 1314 N N . HIS B 1 47 ? 17.615 31.953 67.397 1.00 18.21 56 HIS B N 1
ATOM 1315 C CA . HIS B 1 47 ? 18.707 31.627 68.286 1.00 22.91 56 HIS B CA 1
ATOM 1316 C C . HIS B 1 47 ? 18.541 30.177 68.770 1.00 20.51 56 HIS B C 1
ATOM 1317 O O . HIS B 1 47 ? 17.452 29.629 68.653 1.00 24.07 56 HIS B O 1
ATOM 1324 N N . GLY B 1 48 ? 19.607 29.644 69.324 1.00 21.73 57 GLY B N 1
ATOM 1325 C CA . GLY B 1 48 ? 19.485 28.376 70.014 1.00 22.05 57 GLY B CA 1
ATOM 1326 C C . GLY B 1 48 ? 19.482 27.168 69.129 1.00 18.68 57 GLY B C 1
ATOM 1327 O O . GLY B 1 48 ? 19.145 26.063 69.563 1.00 21.91 57 GLY B O 1
ATOM 1328 N N . LEU B 1 49 ? 19.860 27.306 67.854 1.00 18.09 58 LEU B N 1
ATOM 1329 C CA . LEU B 1 49 ? 19.817 26.168 66.955 1.00 17.70 58 LEU B CA 1
ATOM 1330 C C . LEU B 1 49 ? 20.742 25.021 67.311 1.00 18.65 58 LEU B C 1
ATOM 1331 O O . LEU B 1 49 ? 20.400 23.838 67.140 1.00 20.45 58 LEU B O 1
ATOM 1336 N N . THR B 1 50 ? 21.943 25.348 67.800 1.00 17.49 59 THR B N 1
ATOM 1337 C CA . THR B 1 50 ? 22.929 24.351 68.145 1.00 17.87 59 THR B CA 1
ATOM 1338 C C . THR B 1 50 ? 23.840 24.835 69.257 1.00 17.68 59 THR B C 1
ATOM 1339 O O . THR B 1 50 ? 23.745 25.949 69.779 1.00 22.76 59 THR B O 1
ATOM 1343 N N . THR B 1 51 ? 24.813 24.019 69.588 1.00 22.59 60 THR B N 1
ATOM 1344 C CA . THR B 1 51 ? 25.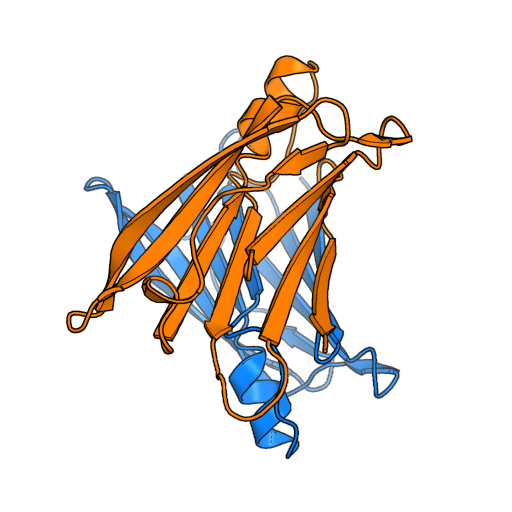781 24.347 70.606 1.00 22.16 60 THR B CA 1
ATOM 1345 C C . THR B 1 51 ? 27.168 24.210 70.006 1.00 20.75 60 THR B C 1
ATOM 1346 O O . THR B 1 51 ? 27.330 23.572 68.948 1.00 20.21 60 THR B O 1
ATOM 1350 N N . GLU B 1 52 ? 28.167 24.793 70.655 1.00 22.21 61 GLU B N 1
ATOM 1351 C CA . GLU B 1 52 ? 29.553 24.581 70.181 1.00 23.20 61 GLU B CA 1
ATOM 1352 C C . GLU B 1 52 ? 29.904 23.120 70.083 1.00 19.64 61 GLU B C 1
ATOM 1353 O O . GLU B 1 52 ? 30.505 22.677 69.086 1.00 21.59 61 GLU B O 1
ATOM 1359 N N . GLU B 1 53 ? 29.570 22.273 71.060 1.00 20.05 62 GLU B N 1
ATOM 1360 C CA . GLU B 1 53 ? 29.927 20.863 70.972 1.00 21.74 62 GLU B CA 1
ATOM 1361 C C . GLU B 1 53 ? 29.343 20.204 69.715 1.00 23.63 62 GLU B C 1
ATOM 1362 O O . GLU B 1 53 ? 29.967 19.336 69.102 1.00 25.51 62 GLU B O 1
ATOM 1368 N N . GLU B 1 54 ? 28.081 20.512 69.395 1.00 20.05 63 GLU B N 1
ATOM 1369 C CA . GLU B 1 54 ? 27.404 19.845 68.294 1.00 19.73 63 GLU B CA 1
ATOM 1370 C C . GLU B 1 54 ? 27.782 20.338 66.891 1.00 19.13 63 GLU B C 1
ATOM 1371 O O . GLU B 1 54 ? 27.767 19.652 65.858 1.00 20.94 63 GLU B O 1
ATOM 1382 N N . PHE B 1 55 ? 28.225 21.570 66.763 1.00 17.95 64 PHE B N 1
ATOM 1383 C CA . PHE B 1 55 ? 28.458 22.213 65.488 1.00 17.07 64 PHE B CA 1
ATOM 1384 C C . PHE B 1 55 ? 29.876 22.083 64.964 1.00 15.17 64 PHE B C 1
ATOM 1385 O O . PHE B 1 55 ? 30.667 23.033 64.906 1.00 17.98 64 PHE B O 1
ATOM 1393 N N . VAL B 1 56 ? 30.141 20.861 64.565 1.00 13.18 65 VAL B N 1
ATOM 1394 C CA . VAL B 1 56 ? 31.463 20.467 64.110 1.00 12.46 65 VAL B CA 1
ATOM 1395 C C . VAL B 1 56 ? 31.679 20.912 62.651 1.00 12.82 65 VAL B C 1
ATOM 1396 O O . VAL B 1 56 ? 30.734 21.258 61.938 1.00 13.94 65 VAL B O 1
ATOM 1400 N N . GLU B 1 57 ? 32.937 20.881 62.189 1.00 13.55 66 GLU B N 1
ATOM 1401 C CA . GLU B 1 57 ? 33.249 21.184 60.813 1.00 14.37 66 GLU B CA 1
ATOM 1402 C C . GLU B 1 57 ? 32.394 20.330 59.886 1.00 13.81 66 GLU B C 1
ATOM 1403 O O . GLU B 1 57 ? 32.134 19.150 60.134 1.00 15.38 66 GLU B O 1
ATOM 1409 N N . GLY B 1 58 ? 32.023 20.927 58.777 1.00 14.02 67 GLY B N 1
ATOM 1410 C CA . GLY B 1 58 ? 31.228 20.148 57.792 1.00 16.95 67 GLY B CA 1
ATOM 1411 C C . GLY B 1 58 ? 30.492 21.131 56.895 1.00 12.38 67 GLY B C 1
ATOM 1412 O O . GLY B 1 58 ? 30.685 22.333 57.045 1.00 14.85 67 GLY B O 1
ATOM 1413 N N . ILE B 1 59 ? 29.721 20.611 55.956 1.00 13.65 68 ILE B N 1
ATOM 1414 C CA . ILE B 1 59 ? 28.889 21.406 55.075 1.00 11.69 68 ILE B CA 1
ATOM 1415 C C . ILE B 1 59 ? 27.474 21.406 55.627 1.00 10.48 68 ILE B C 1
ATOM 1416 O O . ILE B 1 59 ? 26.931 20.372 55.953 1.00 13.40 68 ILE B O 1
ATOM 1421 N N . TYR B 1 60 ? 26.918 22.604 55.738 1.00 11.42 69 TYR B N 1
ATOM 1422 C CA . TYR B 1 60 ? 25.598 22.823 56.260 1.00 11.35 69 TYR B CA 1
ATOM 1423 C C . TYR B 1 60 ? 24.728 23.559 55.230 1.00 10.31 69 TYR B C 1
ATOM 1424 O O . TYR B 1 60 ? 25.240 24.351 54.415 1.00 11.36 69 TYR B O 1
ATOM 1433 N N . LYS B 1 61 ? 23.441 23.275 55.293 1.00 10.31 70 LYS B N 1
ATOM 1434 C CA . LYS B 1 61 ? 22.468 23.972 54.446 1.00 11.01 70 LYS B CA 1
ATOM 1435 C C . LYS B 1 61 ? 21.410 24.528 55.383 1.00 10.99 70 LYS B C 1
ATOM 1436 O O . LYS B 1 61 ? 20.827 23.794 56.182 1.00 12.65 70 LYS B O 1
ATOM 1442 N N . VAL B 1 62 ? 21.118 25.816 55.243 1.00 10.96 71 VAL B N 1
ATOM 1443 C CA . VAL B 1 62 ? 20.031 26.513 55.912 1.00 11.69 71 VAL B CA 1
ATOM 1444 C C . VAL B 1 62 ? 18.961 26.729 54.846 1.00 12.47 71 VAL B C 1
ATOM 1445 O O . VAL B 1 62 ? 19.230 27.423 53.851 1.00 14.12 71 VAL B O 1
ATOM 1449 N N . GLU B 1 63 ? 17.778 26.184 55.077 1.00 11.49 72 GLU B N 1
ATOM 1450 C CA . GLU B 1 63 ? 16.641 26.397 54.187 1.00 11.24 72 GLU B CA 1
ATOM 1451 C C . GLU B 1 63 ? 15.639 27.282 54.911 1.00 10.49 72 GLU B C 1
ATOM 1452 O O . GLU B 1 63 ? 15.231 26.964 56.000 1.00 13.26 72 GLU B O 1
ATOM 1463 N N . ILE B 1 64 ? 15.244 28.373 54.273 1.00 11.14 73 ILE B N 1
ATOM 1464 C CA . ILE B 1 64 ? 14.335 29.343 54.839 1.00 11.35 73 ILE B CA 1
ATOM 1465 C C . ILE B 1 64 ? 13.046 29.236 54.044 1.00 10.83 73 ILE B C 1
ATOM 1466 O O . ILE B 1 64 ? 13.057 29.433 52.782 1.00 12.06 73 ILE B O 1
ATOM 1471 N N . ASP B 1 65 ? 11.920 29.009 54.678 1.00 11.54 74 ASP B N 1
ATOM 1472 C CA . ASP B 1 65 ? 10.674 28.761 53.970 1.00 12.47 74 ASP B CA 1
ATOM 1473 C C . ASP B 1 65 ? 9.983 30.069 53.641 1.00 11.34 74 ASP B C 1
ATOM 1474 O O . ASP B 1 65 ? 9.023 30.567 54.218 1.00 13.58 74 ASP B O 1
ATOM 1483 N N . THR B 1 66 ? 10.557 30.710 52.606 1.00 11.71 75 THR B N 1
ATOM 1484 C CA . THR B 1 66 ? 10.092 32.022 52.174 1.00 11.67 75 THR B CA 1
ATOM 1485 C C . THR B 1 66 ? 8.718 31.925 51.526 1.00 11.63 75 THR B C 1
ATOM 1486 O O . THR B 1 66 ? 7.920 32.872 51.650 1.00 12.17 75 THR B O 1
ATOM 1490 N N . LYS B 1 67 ? 8.427 30.856 50.844 1.00 13.88 76 LYS B N 1
ATOM 1491 C CA . LYS B 1 67 ? 7.162 30.746 50.114 1.00 14.16 76 LYS B CA 1
ATOM 1492 C C . LYS B 1 67 ? 5.995 30.833 51.103 1.00 14.15 76 LYS B C 1
ATOM 1493 O O . LYS B 1 67 ? 5.030 31.569 50.829 1.00 15.02 76 LYS B O 1
ATOM 1499 N N . SER B 1 68 ? 6.057 30.083 52.198 1.00 13.94 77 SER B N 1
ATOM 1500 C CA . SER B 1 68 ? 4.987 30.079 53.161 1.00 16.42 77 SER B CA 1
ATOM 1501 C C . SER B 1 68 ? 4.852 31.470 53.797 1.00 15.06 77 SER B C 1
ATOM 1502 O O . SER B 1 68 ? 3.749 31.877 54.119 1.00 19.00 77 SER B O 1
ATOM 1507 N N . TYR B 1 69 ? 5.969 32.129 54.037 1.00 14.03 78 TYR B N 1
ATOM 1508 C CA . TYR B 1 69 ? 5.971 33.475 54.627 1.00 13.93 78 TYR B CA 1
ATOM 1509 C C . TYR B 1 69 ? 5.154 34.442 53.749 1.00 13.00 78 TYR B C 1
ATOM 1510 O O . TYR B 1 69 ? 4.244 35.114 54.260 1.00 15.45 78 TYR B O 1
ATOM 1519 N N . TRP B 1 70 ? 5.474 34.446 52.472 1.00 12.50 79 TRP B N 1
ATOM 1520 C CA . TRP B 1 70 ? 4.792 35.362 51.547 1.00 13.65 79 TRP B CA 1
ATOM 1521 C C . TRP B 1 70 ? 3.313 34.966 51.417 1.00 16.42 79 TRP B C 1
ATOM 1522 O O . TRP B 1 70 ? 2.453 35.855 51.325 1.00 18.76 79 TRP B O 1
ATOM 1533 N N . LYS B 1 71 ? 3.075 33.661 51.361 1.00 18.52 80 LYS B N 1
ATOM 1534 C CA . LYS B 1 71 ? 1.693 33.241 51.104 1.00 23.37 80 LYS B CA 1
ATOM 1535 C C . LYS B 1 71 ? 0.874 33.674 52.319 1.00 22.85 80 LYS B C 1
ATOM 1536 O O . LYS B 1 71 ? -0.288 34.069 52.136 1.00 28.96 80 LYS B O 1
ATOM 1542 N N . ALA B 1 72 ? 1.389 33.666 53.556 1.00 22.76 81 ALA B N 1
ATOM 1543 C CA . ALA B 1 72 ? 0.518 33.973 54.714 1.00 25.84 81 ALA B CA 1
ATOM 1544 C C . ALA B 1 72 ? 0.246 35.468 54.749 1.00 23.97 81 ALA B C 1
ATOM 1545 O O . ALA B 1 72 ? -0.689 35.935 55.389 1.00 38.63 81 ALA B O 1
ATOM 1547 N N . LEU B 1 73 ? 1.070 36.260 54.053 1.00 20.12 82 LEU B N 1
ATOM 1548 C CA . LEU B 1 73 ? 0.871 37.693 53.926 1.00 19.76 82 LEU B CA 1
ATOM 1549 C C . LEU B 1 73 ? 0.058 38.083 52.706 1.00 19.96 82 LEU B C 1
ATOM 1550 O O . LEU B 1 73 ? -0.195 39.262 52.435 1.00 23.69 82 LEU B O 1
ATOM 1555 N N . GLY B 1 74 ? -0.398 37.073 51.950 1.00 21.54 83 GLY B N 1
ATOM 1556 C CA . GLY B 1 74 ? -1.215 37.380 50.805 1.00 19.97 83 GLY B CA 1
ATOM 1557 C C . GLY B 1 74 ? -0.409 37.811 49.579 1.00 18.65 83 GLY B C 1
ATOM 1558 O O . GLY B 1 74 ? -0.990 38.469 48.736 1.00 21.31 83 GLY B O 1
ATOM 1559 N N . ILE B 1 75 ? 0.890 37.466 49.500 1.00 18.58 84 ILE B N 1
ATOM 1560 C CA . ILE B 1 75 ? 1.750 37.958 48.436 1.00 18.40 84 ILE B CA 1
ATOM 1561 C C . ILE B 1 75 ? 2.295 36.812 47.596 1.00 19.34 84 ILE B C 1
ATOM 1562 O O . ILE B 1 75 ? 2.670 35.808 48.233 1.00 20.93 84 ILE B O 1
ATOM 1567 N N . SER B 1 76 ? 2.300 36.957 46.278 1.00 21.60 85 SER B N 1
ATOM 1568 C CA . SER B 1 76 ? 2.752 35.955 45.313 1.00 23.40 85 SER B CA 1
ATOM 1569 C C . SER B 1 76 ? 4.304 35.989 45.177 1.00 19.40 85 SER B C 1
ATOM 15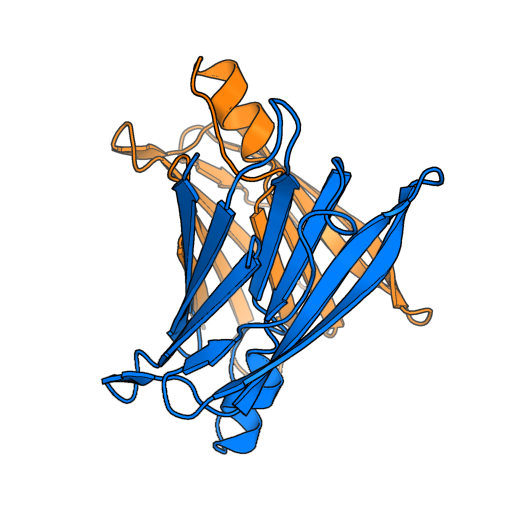70 O O . SER B 1 76 ? 4.952 36.963 44.758 1.00 24.17 85 SER B O 1
ATOM 1573 N N . PRO B 1 77 ? 4.974 34.924 45.579 1.00 18.19 86 PRO B N 1
ATOM 1574 C CA . PRO B 1 77 ? 6.426 34.876 45.482 1.00 16.54 86 PRO B CA 1
ATOM 1575 C C . PRO B 1 77 ? 6.982 33.941 44.422 1.00 15.82 86 PRO B C 1
ATOM 1576 O O . PRO B 1 77 ? 6.269 33.163 43.881 1.00 21.04 86 PRO B O 1
ATOM 1580 N N . PHE B 1 78 ? 8.240 34.181 44.110 1.00 15.46 87 PHE B N 1
ATOM 1581 C CA . PHE B 1 78 ? 8.872 33.430 43.101 1.00 14.60 87 PHE B CA 1
ATOM 1582 C C . PHE B 1 78 ? 9.484 32.131 43.614 1.00 12.14 87 PHE B C 1
ATOM 1583 O O . PHE B 1 78 ? 9.324 31.065 43.019 1.00 13.00 87 PHE B O 1
ATOM 1591 N N . HIS B 1 79 ? 10.248 32.191 44.701 1.00 11.83 88 HIS B N 1
ATOM 1592 C CA . HIS B 1 79 ? 11.018 31.067 45.146 1.00 10.92 88 HIS B CA 1
ATOM 1593 C C . HIS B 1 79 ? 10.214 30.058 45.962 1.00 10.79 88 HIS B C 1
ATOM 1594 O O . HIS B 1 79 ? 9.267 30.398 46.678 1.00 13.24 88 HIS B O 1
ATOM 1601 N N . GLU B 1 80 ? 10.634 28.804 45.903 1.00 10.22 89 GLU B N 1
ATOM 1602 C CA . GLU B 1 80 ? 10.109 27.801 46.843 1.00 11.76 89 GLU B CA 1
ATOM 1603 C C . GLU B 1 80 ? 10.621 28.014 48.264 1.00 12.96 89 GLU B C 1
ATOM 1604 O O . GLU B 1 80 ? 9.907 27.908 49.261 1.00 16.67 89 GLU B O 1
ATOM 1610 N N . HIS B 1 81 ? 11.886 28.323 48.336 1.00 12.32 90 HIS B N 1
ATOM 1611 C CA . HIS B 1 81 ? 12.547 28.584 49.635 1.00 12.65 90 HIS B CA 1
ATOM 1612 C C . HIS B 1 81 ? 13.842 29.280 49.272 1.00 12.95 90 HIS B C 1
ATOM 1613 O O . HIS B 1 81 ? 14.211 29.296 48.090 1.00 16.07 90 HIS B O 1
ATOM 1620 N N . ALA B 1 82 ? 14.509 29.829 50.272 1.00 12.92 91 ALA B N 1
ATOM 1621 C CA . ALA B 1 82 ? 15.857 30.328 50.137 1.00 14.08 91 ALA B CA 1
ATOM 1622 C C . ALA B 1 82 ? 16.838 29.347 50.754 1.00 13.83 91 ALA B C 1
ATOM 1623 O O . ALA B 1 82 ? 16.509 28.703 51.759 1.00 19.92 91 ALA B O 1
ATOM 1625 N N . GLU B 1 83 ? 17.993 29.188 50.168 1.00 12.52 92 GLU B N 1
ATOM 1626 C CA . GLU B 1 83 ? 18.985 28.290 50.699 1.00 14.72 92 GLU B CA 1
ATOM 1627 C C . GLU B 1 83 ? 20.303 29.025 50.892 1.00 15.85 92 GLU B C 1
ATOM 1628 O O . GLU B 1 83 ? 20.706 29.853 50.116 1.00 20.57 92 GLU B O 1
ATOM 1634 N N . VAL B 1 84 ? 20.966 28.580 51.960 1.00 10.95 93 VAL B N 1
ATOM 1635 C CA . VAL B 1 84 ? 22.310 29.054 52.253 1.00 10.26 93 VAL B CA 1
ATOM 1636 C C . VAL B 1 84 ? 23.165 27.822 52.516 1.00 10.39 93 VAL B C 1
ATOM 1637 O O . VAL B 1 84 ? 22.890 27.115 53.502 1.00 12.26 93 VAL B O 1
ATOM 1641 N N . VAL B 1 85 ? 24.175 27.543 51.706 1.00 9.75 94 VAL B N 1
ATOM 1642 C CA . VAL B 1 85 ? 25.004 26.333 51.808 1.00 10.04 94 VAL B CA 1
ATOM 1643 C C . VAL B 1 85 ? 26.429 26.753 52.043 1.00 9.64 94 VAL B C 1
ATOM 1644 O O . VAL B 1 85 ? 26.949 27.543 51.241 1.00 10.07 94 VAL B O 1
ATOM 1648 N N . PHE B 1 86 ? 27.087 26.259 53.097 1.00 10.00 95 PHE B N 1
ATOM 1649 C CA . PHE B 1 86 ? 28.411 26.762 53.483 1.00 10.60 95 PHE B CA 1
ATOM 1650 C C . PHE B 1 86 ? 29.160 25.693 54.258 1.00 11.45 95 PHE B C 1
ATOM 1651 O O . PHE B 1 86 ? 28.552 24.812 54.888 1.00 11.79 95 PHE B O 1
ATOM 1659 N N . THR B 1 87 ? 30.485 25.773 54.220 1.00 13.51 96 THR B N 1
ATOM 1660 C CA . THR B 1 87 ? 31.325 24.934 55.118 1.00 14.76 96 THR B CA 1
ATOM 1661 C C . THR B 1 87 ? 31.617 25.679 56.399 1.00 15.04 96 THR B C 1
ATOM 1662 O O . THR B 1 87 ? 32.067 26.832 56.374 1.00 18.80 96 THR B O 1
ATOM 1666 N N . ALA B 1 88 ? 31.426 25.003 57.539 1.00 14.37 97 ALA B N 1
ATOM 1667 C CA . ALA B 1 88 ? 31.892 25.488 58.829 1.00 16.55 97 ALA B CA 1
ATOM 1668 C C . ALA B 1 88 ? 33.363 25.077 58.983 1.00 16.02 97 ALA B C 1
ATOM 1669 O O . ALA B 1 88 ? 33.666 23.887 58.823 1.00 16.17 97 ALA B O 1
ATOM 1671 N N . ASN B 1 89 ? 34.265 25.993 59.242 1.00 19.67 98 ASN B N 1
ATOM 1672 C CA . ASN B 1 89 ? 35.687 25.787 59.442 1.00 22.59 98 ASN B CA 1
ATOM 1673 C C . ASN B 1 89 ? 36.091 26.312 60.792 1.00 23.88 98 ASN B C 1
ATOM 1674 O O . ASN B 1 89 ? 35.916 27.469 61.128 1.00 32.69 98 ASN B O 1
ATOM 1679 N N . ASP B 1 90 ? 36.678 25.524 61.708 1.00 28.32 99 ASP B N 1
ATOM 1680 C CA . ASP B 1 90 ? 36.825 26.350 62.954 1.00 36.46 99 ASP B CA 1
ATOM 1681 C C . ASP B 1 90 ? 38.281 26.786 63.105 1.00 32.14 99 ASP B C 1
ATOM 1682 O O . ASP B 1 90 ? 38.765 26.914 64.190 1.00 50.25 99 ASP B O 1
ATOM 1687 N N . SER B 1 91 ? 38.919 27.085 61.970 1.00 35.61 100 SER B N 1
ATOM 1688 C CA . SER B 1 91 ? 40.337 27.419 61.984 1.00 49.70 100 SER B CA 1
ATOM 1689 C C . SER B 1 91 ? 40.567 28.615 62.902 1.00 51.72 100 SER B C 1
ATOM 1690 O O . SER B 1 91 ? 41.465 28.519 63.754 1.00 58.25 100 SER B O 1
ATOM 1693 N N . GLY B 1 92 ? 39.749 29.631 62.710 1.00 50.46 101 GLY B N 1
ATOM 1694 C CA . GLY B 1 92 ? 39.739 30.932 63.280 1.00 53.11 101 GLY B CA 1
ATOM 1695 C C . GLY B 1 92 ? 38.517 31.488 63.987 1.00 56.81 101 GLY B C 1
ATOM 1696 O O . GLY B 1 92 ? 38.578 31.489 65.225 1.00 66.39 101 GLY B O 1
ATOM 1697 N N . PRO B 1 93 ? 37.536 31.965 63.238 1.00 57.68 102 PRO B N 1
ATOM 1698 C CA . PRO B 1 93 ? 36.315 32.683 63.643 1.00 52.85 102 PRO B CA 1
ATOM 1699 C C . PRO B 1 93 ? 35.078 31.844 63.921 1.00 44.61 102 PRO B C 1
ATOM 1700 O O . PRO B 1 93 ? 34.562 30.997 63.207 1.00 51.49 102 PRO B O 1
ATOM 1704 N N . ARG B 1 94 ? 34.504 32.122 65.101 1.00 37.34 103 ARG B N 1
ATOM 1705 C CA . ARG B 1 94 ? 33.704 31.139 65.786 1.00 37.82 103 ARG B CA 1
ATOM 1706 C C . ARG B 1 94 ? 32.208 31.263 65.744 1.00 29.32 103 ARG B C 1
ATOM 1707 O O . ARG B 1 94 ? 31.570 30.228 65.995 1.00 36.02 103 ARG B O 1
ATOM 1715 N N . ARG B 1 95 ? 31.716 32.441 65.430 1.00 21.37 104 ARG B N 1
ATOM 1716 C CA . ARG B 1 95 ? 30.257 32.581 65.413 1.00 21.58 104 ARG B CA 1
ATOM 1717 C C . ARG B 1 95 ? 29.816 32.984 64.049 1.00 18.07 104 ARG B C 1
ATOM 1718 O O . ARG B 1 95 ? 30.408 33.848 63.403 1.00 19.44 104 ARG B O 1
ATOM 1726 N N . TYR B 1 96 ? 28.720 32.349 63.612 1.00 17.46 105 TYR B N 1
ATOM 1727 C CA . TYR B 1 96 ? 28.168 32.553 62.273 1.00 15.79 105 TYR B CA 1
ATOM 1728 C C . TYR B 1 96 ? 26.798 33.207 62.393 1.00 14.90 105 TYR B C 1
ATOM 1729 O O . TYR B 1 96 ? 25.946 32.612 63.053 1.00 18.00 105 TYR B O 1
ATOM 1738 N N . THR B 1 97 ? 26.593 34.360 61.780 1.00 13.98 106 THR B N 1
ATOM 1739 C CA . THR B 1 97 ? 25.257 34.890 61.603 1.00 14.19 106 THR B CA 1
ATOM 1740 C C . THR B 1 97 ? 24.941 34.824 60.126 1.00 12.35 106 THR B C 1
ATOM 1741 O O . THR B 1 97 ? 25.680 35.368 59.263 1.00 14.84 106 THR B O 1
ATOM 1745 N N . ILE B 1 98 ? 23.862 34.161 59.813 1.00 12.67 107 ILE B N 1
ATOM 1746 C CA . ILE B 1 98 ? 23.337 34.005 58.428 1.00 12.49 107 ILE B CA 1
ATOM 1747 C C . ILE B 1 98 ? 22.129 34.934 58.323 1.00 11.62 107 ILE B C 1
ATOM 1748 O O . ILE B 1 98 ? 21.145 34.748 59.034 1.00 13.79 107 ILE B O 1
ATOM 1753 N N . ALA B 1 99 ? 22.220 35.967 57.505 1.00 12.60 108 ALA B N 1
ATOM 1754 C CA . ALA B 1 99 ? 21.135 36.909 57.353 1.00 12.22 108 ALA B CA 1
ATOM 1755 C C . ALA B 1 99 ? 20.550 36.786 55.944 1.00 9.67 108 ALA B C 1
ATOM 1756 O O . ALA B 1 99 ? 21.269 36.587 54.986 1.00 10.81 108 ALA B O 1
ATOM 1758 N N . ALA B 1 100 ? 19.255 36.958 55.845 1.00 10.14 109 ALA B N 1
ATOM 1759 C CA . ALA B 1 100 ? 18.533 36.925 54.569 1.00 10.31 109 ALA B CA 1
ATOM 1760 C C . ALA B 1 100 ? 17.538 38.071 54.529 1.00 10.52 109 ALA B C 1
ATOM 1761 O O . ALA B 1 100 ? 16.780 38.308 55.456 1.00 12.33 109 ALA B O 1
ATOM 1763 N N . LEU B 1 101 ? 17.545 38.803 53.404 1.00 10.04 110 LEU B N 1
ATOM 1764 C CA . LEU B 1 101 ? 16.685 39.929 53.151 1.00 9.97 110 LEU B CA 1
ATOM 1765 C C . LEU B 1 101 ? 15.741 39.520 52.019 1.00 9.43 110 LEU B C 1
ATOM 1766 O O . LEU B 1 101 ? 16.213 39.258 50.904 1.00 11.64 110 LEU B O 1
ATOM 1771 N N . LEU B 1 102 ? 14.475 39.424 52.326 1.00 9.60 111 LEU B N 1
ATOM 1772 C CA . LEU B 1 102 ? 13.491 38.807 51.447 1.00 9.05 111 LEU B CA 1
ATOM 1773 C C . LEU B 1 102 ? 12.688 39.842 50.665 1.00 8.59 111 LEU B C 1
ATOM 1774 O O . LEU B 1 102 ? 12.090 40.749 51.237 1.00 9.20 111 LEU B O 1
ATOM 1779 N N . SER B 1 103 ? 12.572 39.590 49.339 1.00 8.89 112 SER B N 1
ATOM 1780 C CA . SER B 1 103 ? 11.591 40.248 48.491 1.00 8.82 112 SER B CA 1
ATOM 1781 C C . SER B 1 103 ? 10.872 39.172 47.699 1.00 8.58 112 SER B C 1
ATOM 1782 O O . SER B 1 103 ? 11.345 38.032 47.598 1.00 9.64 112 SER B O 1
ATOM 1785 N N . PRO B 1 104 ? 9.750 39.493 47.029 1.00 9.71 113 PRO B N 1
ATOM 1786 C CA . PRO B 1 104 ? 9.026 38.445 46.327 1.00 10.59 113 PRO B CA 1
ATOM 1787 C C . PRO B 1 104 ? 9.825 37.755 45.244 1.00 10.23 113 PRO B C 1
ATOM 1788 O O . PRO B 1 104 ? 9.726 36.522 45.127 1.00 11.45 113 PRO B O 1
ATOM 1792 N N . TYR B 1 105 ? 10.629 38.489 44.440 1.00 9.29 114 TYR B N 1
ATOM 1793 C CA . TYR B 1 105 ? 11.367 37.914 43.316 1.00 9.53 114 TYR B CA 1
ATOM 1794 C C . TYR B 1 105 ? 12.868 38.021 43.537 1.00 9.27 114 TYR B C 1
ATOM 1795 O O . TYR B 1 105 ? 13.620 37.742 42.604 1.00 11.33 114 TYR B O 1
ATOM 1804 N N . SER B 1 106 ? 13.306 38.356 44.734 1.00 11.04 115 SER B N 1
ATOM 1805 C CA . SER B 1 106 ? 14.762 38.414 44.979 1.00 11.21 115 SER B CA 1
ATOM 1806 C C . SER B 1 106 ? 15.036 38.115 46.398 1.00 10.04 115 SER B C 1
ATOM 1807 O O . SER B 1 106 ? 14.189 38.317 47.268 1.00 12.43 115 SER B O 1
ATOM 1812 N N . TYR B 1 107 ? 16.281 37.752 46.671 1.00 13.16 116 TYR B N 1
ATOM 1813 C CA A TYR B 1 107 ? 16.726 37.738 48.055 0.79 13.10 116 TYR B CA 1
ATOM 1814 C CA B TYR B 1 107 ? 16.744 37.766 48.046 0.22 12.97 116 TYR B CA 1
ATOM 1815 C C . TYR B 1 107 ? 18.249 38.005 48.045 1.00 11.80 116 TYR B C 1
ATOM 1816 O O . TYR B 1 107 ? 18.965 37.730 47.098 1.00 13.26 116 TYR B O 1
ATOM 1833 N N . SER B 1 108 ? 18.680 38.543 49.166 1.00 11.44 117 SER B N 1
ATOM 1834 C CA . SER B 1 108 ? 20.078 38.805 49.441 1.00 11.04 117 SER B CA 1
ATOM 1835 C C . SER B 1 108 ? 20.435 37.974 50.699 1.00 9.83 117 SER B C 1
ATOM 1836 O O . SER B 1 108 ? 19.618 37.940 51.642 1.00 13.19 117 SER B O 1
ATOM 1841 N N . THR B 1 109 ? 21.600 37.412 50.718 1.00 9.23 118 THR B N 1
ATOM 1842 C CA . THR B 1 109 ? 22.036 36.714 51.945 1.00 9.72 118 THR B CA 1
ATOM 1843 C C . THR B 1 109 ? 23.492 37.069 52.219 1.00 9.91 118 THR B C 1
ATOM 1844 O O . THR B 1 109 ? 24.283 37.214 51.283 1.00 12.20 118 THR B O 1
ATOM 1848 N N . MET B 1 110 ? 23.788 37.210 53.480 1.00 10.34 119 MET B N 1
ATOM 1849 C CA . MET B 1 110 ? 25.127 37.598 53.934 1.00 12.50 119 MET B CA 1
ATOM 1850 C C . MET B 1 110 ? 25.530 36.689 55.072 1.00 11.83 119 MET B C 1
ATOM 1851 O O . MET B 1 110 ? 24.649 36.192 55.827 1.00 14.11 119 MET B O 1
ATOM 1860 N N . ALA B 1 111 ? 26.801 36.475 55.264 1.00 11.67 120 ALA B N 1
ATOM 1861 C CA . ALA B 1 111 ? 27.294 35.768 56.449 1.00 11.81 120 ALA B CA 1
ATOM 1862 C C . ALA B 1 111 ? 28.268 36.721 57.150 1.00 12.56 120 ALA B C 1
ATOM 1863 O O . ALA B 1 111 ? 29.171 37.272 56.528 1.00 14.75 120 ALA B O 1
ATOM 1865 N N . VAL B 1 112 ? 28.034 36.849 58.449 1.00 12.67 121 VAL B N 1
ATOM 1866 C CA . VAL B 1 112 ? 28.946 37.590 59.315 1.00 14.87 121 VAL B CA 1
ATOM 1867 C C . VAL B 1 112 ? 29.597 36.519 60.186 1.00 15.36 121 VAL B C 1
ATOM 1868 O O . VAL B 1 112 ? 28.913 35.747 60.859 1.00 16.80 121 VAL B O 1
ATOM 1872 N N . VAL B 1 113 ? 30.922 36.429 60.134 1.00 14.64 122 VAL B N 1
ATOM 1873 C CA . VAL B 1 113 ? 31.647 35.386 60.868 1.00 16.55 122 VAL B CA 1
ATOM 1874 C C . VAL B 1 113 ? 32.592 36.157 61.804 1.00 17.08 122 VAL B C 1
ATOM 1875 O O . VAL B 1 113 ? 33.456 36.877 61.326 1.00 17.88 122 VAL B O 1
ATOM 1879 N N . THR B 1 114 ? 32.367 36.017 63.100 1.00 18.50 123 THR B N 1
ATOM 1880 C CA . THR B 1 114 ? 33.134 36.769 64.062 1.00 23.61 123 THR B CA 1
ATOM 1881 C C . THR B 1 114 ? 33.596 35.944 65.259 1.00 27.63 123 THR B C 1
ATOM 1882 O O . THR B 1 114 ? 33.179 34.779 65.430 1.00 29.94 123 THR B O 1
ATOM 1886 N N . ASN B 1 115 ? 34.445 36.542 66.046 1.00 30.79 124 ASN B N 1
ATOM 1887 C CA . ASN B 1 115 ? 35.259 36.546 67.206 1.00 44.62 124 ASN B CA 1
ATOM 1888 C C . ASN B 1 115 ? 36.328 35.470 67.373 1.00 46.75 124 ASN B C 1
ATOM 1889 O O . ASN B 1 115 ? 37.474 35.636 66.951 1.00 59.05 124 ASN B O 1
#

Sequence (230 aa):
CPLMVKVLDAVRGSPAINVAVHVFRKAADDTWEPFASGKTSESGELHGLTTEEEFVEGIYKVEIDTKSYWKALGISPFHEHAEVVFTANDSGPRRYTIAALLSPYSYSTMAVVTNCPLMVKVLDAVRGSPAINVAVHVFRKAADDTWEPFASGKTSESGELHGLTTEEEFVEGIYKVEIDTKSYWKALGISPFHEHAEVVFTANDSGPRRYTIAALLSPYSYYSTMAVVTN

B-factor: mean 20.63, std 11.65, range [7.57, 73.23]

Organism: Homo sapiens (NCBI:txid9606)

InterPro domains:
  IPR000895 Transthyretin/hydroxyisourate hydrolase [PR00189] (31-51)
  IPR000895 Transthyretin/hydroxyisourate hydrolase [PR00189] (64-89)
  IPR000895 Transthyretin/hydroxyisourate hydrolase [PR00189] (90-119)
  IPR023416 Transthyretin/hydroxyisourate hydrolase domain [PF00576] (34-138)
  IPR023416 Transthyretin/hydroxyisourate hydrolase domain [PTHR10395] (25-140)
  IPR023416 Transthyretin/hydroxyisourate hydrolase domain [SM00095] (27-147)
  IPR023418 Transthyretin, thyroxine binding site [PS00768] (35-50)
  IPR023419 Transthyretin, conserved site [PS00769] (125-137)
  IPR036817 Transthyretin/hydroxyisourate hydrolase domain superfamily [G3DSA:2.60.40.180] (20-147)
  IPR036817 Transthyretin/hydroxyisourate hydrolase domain superfamily [SSF49472] (24-146)

Solvent-accessible surface area: 10869 Å² total; per-residue (Å²): 74,5,1,37,0,32,0,57,1,50,92,112,72,35,44,0,75,107,0,31,0,68,1,39,63,50,15,118,104,103,84,73,86,117,53,18,67,27,129,1,39,136,54,0,50,15,97,58,19,18,76,124,153,104,9,75,90,16,51,0,27,0,30,0,23,5,50,59,16,4,123,94,71,68,69,91,12,13,6,36,43,0,1,0,1,0,44,0,11,104,92,29,106,57,130,12,37,1,17,2,82,0,37,35,101,23,6,41,2,81,5,74,52,69,142,101,10,0,37,0,54,0,67,2,52,78,120,70,39,47,0,58,88,2,23,0,73,1,32,84,66,24,117,104,98,69,72,92,120,57,21,68,24,105,6,51,128,53,0,35,17,106,58,18,8,67,107,137,80,16,77,108,18,48,0,20,0,33,0,39,5,60,71,16,3,125,94,59,72,49,90,24,16,6,33,24,0,5,0,2,0,33,4,76,70,112,49,57,141,114,11,17,1,23,1,78,2,30,30,98,34,6,33,1,66,4,67,38,42,108

Nearest PDB structures (foldseek):
  4tnf-assembly1_B-2  TM=1.007E+00  e=3.201E-22  Homo sapiens
  6fwd-assembly1_A-2  TM=1.004E+00  e=3.201E-22  Homo sapiens
  6fzl-assembly1_A-2  TM=1.005E+00  e=3.384E-22  Homo sapiens
  4tlk-assembly1_B-2  TM=1.006E+00  e=5.584E-22  Homo sapiens
  5nfe-assembly1_A-2  TM=1.001E+00  e=5.904E-22  Homo sapiens

Radius of gyration: 17.32 Å; Cα contacts (8 Å, |Δi|>4): 600; chains: 2; bounding box: 44×37×46 Å

CATH classification: 2.60.40.180

GO terms:
  GO:0005515 protein binding (F, IPI)
  GO:0001523 retinoid metabolic process (P, TAS)
  GO:0035578 azurophil granule lumen (C, TAS)
  GO:0005576 extracellular region (C, TAS)
  GO:0140313 molecular sequestering activity (F, TAS)
  GO:0042802 identical protein binding (F, IPI)
  GO:0070062 extracellular exosome (C, HDA)
  GO:0005576 extracellular region (C, HDA)

Secondary structure (DSSP, 8-state):
--EEEEEEETTTTEE-TT-EEEEEEE-TTS-EEEEEEEE--TTSEE--S--TTT--SEEEEEEE-HHHHHHHTT---SEEEEEEEEEESBTB--EEEEEEEEETTEEEEEEEEE-/--EEEEEEETTTTEE--S-EEEEEEE-TTS-EEEEEEEE--TTSEE--S--TTT--SEEEEEEE-HHHHHHHTT---SEEEEEEEEEE--SS--EEEEEEEE-SSEEEEEEEEE-